Protein AF-A0AAD1MZX7-F1 (afdb_monomer)

Organism: Mycolicibacterium monacense (NCBI:txid85693)

InterPro domains:
  IPR018929 Domain of unknown function DUF2510 [PF10708] (27-58)

Mean predicted aligned error: 21.95 Å

Foldseek 3Di:
DDDDDDDDDDDDDDDPPVVPVPPQPDFAWDQDPVPAQWTFTDHSPGTDPDTDHDPDPPPDDPPPPPDDDDPPDDQDPVVVQVVVCVVVVNPSVVVSVVSNVVSVVPPDDDDPPDDDPDDPPDDPPCVVVVVVVVVVVVVVVVVVVCVVPVVVCVVVVVVVVVVVVVVVVVVVVVVVVVVVVVVVVVVVVVVVQLVVLVVCVVVVNVCSVVPPDDPDDD

Radius of gyration: 38.98 Å; Cα contacts (8 Å, |Δi|>4): 95; chains: 1; bounding box: 112×60×85 Å

pLDDT: mean 70.31, std 15.04, range [41.06, 93.81]

Sequence (218 aa):
METDYVRATPTRRVPQAALLEGRAMTAGWFPDPSGQPGQRYYDGQRWTPHFVPTPPPVVAPPPPSVAVAVSSGGGPNHALHAVLTLLTCGLWLPIWILAAIIGAASGSSVAVVGGAGGARVTTRSNRTALIALAGLFVGLVMLGVVVEHPWLLVVLAPMVGAGAFFFWQYRSAQDRRSRELREQYRRDVLADRADYENALWQRGDPRGTYGRYMPPRY

Solvent-accessible surface area (backbone atoms only — not comparable to full-atom values): 13738 Å² total; per-residue (Å²): 134,89,81,88,82,85,89,84,90,80,83,87,79,77,75,85,71,75,76,58,79,72,61,72,60,69,61,43,78,37,74,36,90,87,70,57,78,30,35,26,34,31,70,50,86,52,80,50,93,56,65,49,68,58,73,78,84,75,80,69,76,78,75,85,79,81,79,79,82,80,77,84,79,76,61,68,65,61,69,59,47,50,51,49,16,62,77,48,74,52,69,41,46,65,60,44,55,53,44,49,50,57,36,59,71,63,64,81,80,82,81,80,89,78,65,102,73,77,78,79,82,74,78,76,78,58,62,66,58,52,52,53,50,52,50,49,52,53,49,52,54,50,50,54,51,38,70,79,37,62,71,49,51,73,58,45,52,57,51,52,49,49,49,52,51,52,50,51,54,53,48,57,53,50,54,50,53,57,51,51,52,54,53,49,53,52,51,53,57,52,47,55,50,51,54,53,34,51,55,30,42,77,69,70,40,68,53,30,80,48,44,97,60,69,78,84,87,127

Secondary structure (DSSP, 8-state):
---------------TTTTSTTS-PPSEEEE-TT--SEEEEE-SSSEEEEEEEPPP---PPPP--------------HHHHHHHHHHTTTTTHHHHHHHHHHHHHT--------STT--------THHHHHHHHHHHHHHHHHHHHHH-TTHHHHHHHHHHHHHHHHHHHHHHHHHHHHHHHHHHHHHHHHHHHHHHHHHHHTT-THHHHTT-PPP--

Structure (mmCIF, N/CA/C/O backbone):
data_AF-A0AAD1MZX7-F1
#
_entry.id   AF-A0AAD1MZX7-F1
#
loop_
_atom_site.group_PDB
_atom_site.id
_atom_site.type_symbol
_atom_site.label_atom_id
_atom_site.label_alt_id
_atom_site.label_comp_id
_atom_site.label_asym_id
_atom_site.label_entity_id
_atom_site.label_seq_id
_atom_site.pdbx_PDB_ins_code
_atom_site.Cartn_x
_atom_site.Cartn_y
_atom_site.Cartn_z
_atom_site.occupancy
_atom_site.B_iso_or_equiv
_atom_site.auth_seq_id
_atom_site.auth_comp_id
_atom_site.auth_asym_id
_atom_site.auth_atom_id
_atom_site.pdbx_PDB_model_num
ATOM 1 N N . MET A 1 1 ? -88.756 -31.685 23.392 1.00 43.53 1 MET A N 1
ATOM 2 C CA . MET A 1 1 ? -87.462 -32.238 22.942 1.00 43.53 1 MET A CA 1
ATOM 3 C C . MET A 1 1 ? -86.402 -31.335 23.568 1.00 43.53 1 MET A C 1
ATOM 5 O O . MET A 1 1 ? -86.085 -30.315 22.987 1.00 43.53 1 MET A O 1
ATOM 9 N N . GLU A 1 2 ? -86.088 -31.415 24.861 1.00 43.62 2 GLU A N 1
ATOM 10 C CA . GLU A 1 2 ? -85.438 -32.517 25.595 1.00 43.62 2 GLU A CA 1
ATOM 11 C C . GLU A 1 2 ? -84.208 -33.054 24.851 1.00 43.62 2 GLU A C 1
ATOM 13 O O . GLU A 1 2 ? -84.348 -33.931 24.003 1.00 43.62 2 GLU A O 1
ATOM 18 N N . THR A 1 3 ? -83.019 -32.508 25.125 1.00 48.66 3 THR A N 1
ATOM 19 C CA . THR A 1 3 ? -81.900 -33.291 25.689 1.00 48.66 3 THR A CA 1
ATOM 20 C C . THR A 1 3 ? -80.747 -32.391 26.151 1.00 48.66 3 THR A C 1
ATOM 22 O O . THR A 1 3 ? -80.270 -31.518 25.428 1.00 48.66 3 THR A O 1
ATOM 25 N N . ASP A 1 4 ? -80.338 -32.643 27.392 1.00 47.28 4 ASP A N 1
ATOM 26 C CA . ASP A 1 4 ? -79.131 -32.214 28.095 1.00 47.28 4 ASP A CA 1
ATOM 27 C C . ASP A 1 4 ? -77.815 -32.467 27.339 1.00 47.28 4 ASP A C 1
ATOM 29 O O . ASP A 1 4 ? -77.652 -33.526 26.738 1.00 47.28 4 ASP A O 1
ATOM 33 N N . TYR A 1 5 ? -76.816 -31.588 27.537 1.00 49.72 5 TYR A N 1
ATOM 34 C CA . TYR A 1 5 ? -75.510 -32.012 28.084 1.00 49.72 5 TYR A CA 1
ATOM 35 C C . TYR A 1 5 ? -74.674 -30.836 28.649 1.00 49.72 5 TYR A C 1
ATOM 37 O O . TYR A 1 5 ? -73.952 -30.129 27.954 1.00 49.72 5 TYR A O 1
ATOM 45 N N . VAL A 1 6 ? -74.817 -30.608 29.955 1.00 48.44 6 VAL A N 1
ATOM 46 C CA . VAL A 1 6 ? -73.750 -30.565 30.979 1.00 48.44 6 VAL A CA 1
ATOM 47 C C . VAL A 1 6 ? -72.311 -30.129 30.574 1.00 48.44 6 VAL A C 1
ATOM 49 O O . VAL A 1 6 ? -71.543 -30.899 30.013 1.00 48.44 6 VAL A O 1
ATOM 52 N N . ARG A 1 7 ? -71.932 -28.920 31.042 1.00 45.97 7 ARG A N 1
ATOM 53 C CA . ARG A 1 7 ? -70.747 -28.524 31.867 1.00 45.97 7 ARG A CA 1
ATOM 54 C C . ARG A 1 7 ? -69.323 -29.033 31.511 1.00 45.97 7 ARG A C 1
ATOM 56 O O . ARG A 1 7 ? -69.047 -30.214 31.656 1.00 45.97 7 ARG A O 1
ATOM 63 N N . ALA A 1 8 ? -68.372 -28.094 31.327 1.00 43.91 8 ALA A N 1
ATOM 64 C CA . ALA A 1 8 ? -67.179 -27.855 32.188 1.00 43.91 8 ALA A CA 1
ATOM 65 C C . ALA A 1 8 ? -65.951 -27.284 31.432 1.00 43.91 8 ALA A C 1
ATOM 67 O O . ALA A 1 8 ? -65.411 -27.912 30.528 1.00 43.91 8 ALA A O 1
ATOM 68 N N . THR A 1 9 ? -65.430 -26.143 31.895 1.00 52.44 9 THR A N 1
ATOM 69 C CA . THR A 1 9 ? -64.045 -25.683 31.657 1.00 52.44 9 THR A CA 1
ATOM 70 C C . THR A 1 9 ? -63.086 -26.454 32.576 1.00 52.44 9 THR A C 1
ATOM 72 O O . THR A 1 9 ? -63.420 -26.637 33.749 1.00 52.44 9 THR A O 1
ATOM 75 N N . PRO A 1 10 ? -61.895 -26.878 32.103 1.00 48.28 10 PRO A N 1
ATOM 76 C CA . PRO A 1 10 ? -60.673 -26.465 32.811 1.00 48.28 10 PRO A CA 1
ATOM 77 C C . PRO A 1 10 ? -59.424 -26.266 31.913 1.00 48.28 10 PRO A C 1
ATOM 79 O O . PRO A 1 10 ? -59.057 -27.100 31.094 1.00 48.28 10 PRO A O 1
ATOM 82 N N . THR A 1 11 ? -58.746 -25.140 32.138 1.00 46.88 11 THR A N 1
ATOM 83 C CA . THR A 1 11 ? -57.294 -24.993 32.385 1.00 46.88 11 THR A CA 1
ATOM 84 C C . THR A 1 11 ? -56.263 -25.872 31.632 1.00 46.88 11 THR A C 1
ATOM 86 O O . THR A 1 11 ? -56.087 -27.052 31.911 1.00 46.88 11 THR A O 1
ATOM 89 N N . ARG A 1 12 ? -55.466 -25.198 30.779 1.00 48.28 12 ARG A N 1
ATOM 90 C CA . ARG A 1 12 ? -54.015 -25.349 30.488 1.00 48.28 12 ARG A CA 1
ATOM 91 C C . ARG A 1 12 ? -53.393 -26.758 30.615 1.00 48.28 12 ARG A C 1
ATOM 93 O O . ARG A 1 12 ? -53.013 -27.172 31.706 1.00 48.28 12 ARG A O 1
ATOM 100 N N . ARG A 1 13 ? -53.071 -27.396 29.481 1.00 46.97 13 ARG A N 1
ATOM 101 C CA . ARG A 1 13 ? -51.987 -28.397 29.404 1.00 46.97 13 ARG A CA 1
ATOM 102 C C . ARG A 1 13 ? -50.889 -27.925 28.464 1.00 46.97 13 ARG A C 1
ATOM 104 O O . ARG A 1 13 ? -50.982 -28.035 27.248 1.00 46.97 13 ARG A O 1
ATOM 111 N N . VAL A 1 14 ? -49.843 -27.390 29.083 1.00 56.66 14 VAL A N 1
ATOM 112 C CA . VAL A 1 14 ? -48.488 -27.391 28.529 1.00 56.66 14 VAL A CA 1
ATOM 113 C C . VAL A 1 14 ? -48.125 -28.861 28.253 1.00 56.66 14 VAL A C 1
ATOM 115 O O . VAL A 1 14 ? -48.479 -29.712 29.076 1.00 56.66 14 VAL A O 1
ATOM 118 N N . PRO A 1 15 ? -47.500 -29.197 27.111 1.00 47.47 15 PRO A N 1
ATOM 119 C CA . PRO A 1 15 ? -47.185 -30.576 26.769 1.00 47.47 15 PRO A CA 1
ATOM 120 C C . PRO A 1 15 ? -46.364 -31.254 27.868 1.00 47.47 15 PRO A C 1
ATOM 122 O O . PRO A 1 15 ? -45.435 -30.691 28.445 1.00 47.47 15 PRO A O 1
ATOM 125 N N . GLN A 1 16 ? -46.742 -32.500 28.117 1.00 43.41 16 GLN A N 1
ATOM 126 C CA . GLN A 1 16 ? -46.276 -33.464 29.111 1.00 43.41 16 GLN A CA 1
ATOM 127 C C . GLN A 1 16 ? -44.816 -33.923 28.889 1.00 43.41 16 GLN A C 1
ATOM 129 O O . GLN A 1 16 ? -44.478 -35.071 29.144 1.00 43.41 16 GLN A O 1
ATOM 134 N N . ALA A 1 17 ? -43.948 -33.031 28.405 1.00 44.47 17 ALA A N 1
ATOM 135 C CA . ALA A 1 17 ? -42.504 -33.231 28.294 1.00 44.47 17 ALA A CA 1
ATOM 136 C C . ALA A 1 17 ? -41.755 -32.746 29.553 1.00 44.47 17 ALA A C 1
ATOM 138 O O . ALA A 1 17 ? -40.711 -33.291 29.887 1.00 44.47 17 ALA A O 1
ATOM 139 N N . ALA A 1 18 ? -42.323 -31.799 30.312 1.00 46.41 18 ALA A N 1
ATOM 140 C CA . ALA A 1 18 ? -41.717 -31.278 31.546 1.00 46.41 18 ALA A CA 1
ATOM 141 C C . ALA A 1 18 ? -41.971 -32.145 32.802 1.00 46.41 18 ALA A C 1
ATOM 143 O O . ALA A 1 18 ? -41.399 -31.888 33.854 1.00 46.41 18 ALA A O 1
ATOM 144 N N . LEU A 1 19 ? -42.814 -33.184 32.725 1.00 43.78 19 LEU A N 1
ATOM 145 C CA . LEU A 1 19 ? -43.120 -34.064 33.868 1.00 43.78 19 LEU A CA 1
ATOM 146 C C . LEU A 1 19 ? -42.205 -35.298 33.970 1.00 43.78 19 LEU A C 1
ATOM 148 O O . LEU A 1 19 ? -42.409 -36.135 34.844 1.00 43.78 19 LEU A O 1
ATOM 152 N N . LEU A 1 20 ? -41.185 -35.412 33.111 1.00 44.28 20 LEU A N 1
ATOM 153 C CA . LEU A 1 20 ? -40.205 -36.508 33.146 1.00 44.28 20 LEU A CA 1
ATOM 154 C C . LEU A 1 20 ? -38.802 -36.062 33.602 1.00 44.28 20 LEU A C 1
ATOM 156 O O . LEU A 1 20 ? -37.953 -36.918 33.845 1.00 44.28 20 LEU A O 1
ATOM 160 N N . GLU A 1 21 ? -38.567 -34.759 33.810 1.00 45.53 21 GLU A N 1
ATOM 161 C CA . GLU A 1 21 ? -37.337 -34.234 34.443 1.00 45.53 21 GLU A CA 1
ATOM 162 C C . GLU A 1 21 ? -37.288 -34.496 35.962 1.00 45.53 21 GLU A C 1
ATOM 164 O O . GLU A 1 21 ? -36.319 -34.164 36.634 1.00 45.53 21 GLU A O 1
ATOM 169 N N . GLY A 1 22 ? -38.319 -35.155 36.500 1.00 46.38 22 GLY A N 1
ATOM 170 C CA . GLY A 1 22 ? -38.338 -35.767 37.827 1.00 46.38 22 GLY A CA 1
ATOM 171 C C . GLY A 1 22 ? -37.925 -37.244 37.831 1.00 46.38 22 GLY A C 1
ATOM 172 O O . GLY A 1 22 ? -38.342 -37.980 38.724 1.00 46.38 22 GLY A O 1
ATOM 173 N N . ARG A 1 23 ? -37.146 -37.730 36.850 1.00 45.62 23 ARG A N 1
ATOM 174 C CA . ARG A 1 23 ? -36.429 -39.003 37.035 1.00 45.62 23 ARG A CA 1
ATOM 175 C C . ARG A 1 23 ? -35.405 -38.789 38.143 1.00 45.62 23 ARG A C 1
ATOM 177 O O . ARG A 1 23 ? -34.428 -38.079 37.940 1.00 45.62 23 ARG A O 1
ATOM 184 N N . ALA A 1 24 ? -35.680 -39.392 39.297 1.00 54.81 24 ALA A N 1
ATOM 185 C CA . ALA A 1 24 ? -34.828 -39.437 40.477 1.00 54.81 24 ALA A CA 1
ATOM 186 C C . ALA A 1 24 ? -33.339 -39.397 40.103 1.00 54.81 24 ALA A C 1
ATOM 188 O O . ALA A 1 24 ? -32.815 -40.354 39.525 1.00 54.81 24 ALA A O 1
ATOM 189 N N . MET A 1 25 ? -32.669 -38.281 40.406 1.00 57.91 25 MET A N 1
ATOM 190 C CA . MET A 1 25 ? -31.217 -38.216 40.283 1.00 57.91 25 MET A CA 1
ATOM 191 C C . MET A 1 25 ? -30.664 -39.319 41.186 1.00 57.91 25 MET A C 1
ATOM 193 O O . MET A 1 25 ? -30.950 -39.350 42.379 1.00 57.91 25 MET A O 1
ATOM 197 N N . THR A 1 26 ? -29.969 -40.294 40.609 1.00 67.00 26 THR A N 1
ATOM 198 C CA . THR A 1 26 ? -29.403 -41.412 41.374 1.00 67.00 26 THR A CA 1
ATOM 199 C C . THR A 1 26 ? -28.310 -40.880 42.299 1.00 67.00 26 THR A C 1
ATOM 201 O O . THR A 1 26 ? -27.664 -39.889 41.961 1.00 67.00 26 THR A O 1
ATOM 204 N N . ALA A 1 27 ? -28.116 -41.499 43.467 1.00 76.88 27 ALA A N 1
ATOM 205 C CA . ALA A 1 27 ? -27.114 -41.039 44.422 1.00 76.88 27 ALA A CA 1
ATOM 206 C C . ALA A 1 27 ? -25.722 -40.951 43.765 1.00 76.88 27 ALA A C 1
ATOM 208 O O . ALA A 1 27 ? -25.272 -41.911 43.135 1.00 76.88 27 ALA A O 1
ATOM 209 N N . GLY A 1 28 ? -25.064 -39.796 43.867 1.00 80.75 28 GLY A N 1
ATOM 210 C CA . GLY A 1 28 ? -23.849 -39.507 43.108 1.00 80.75 28 GLY A CA 1
ATOM 211 C C . GLY A 1 28 ? -23.286 -38.107 43.339 1.00 80.75 28 GLY A C 1
ATOM 212 O O . GLY A 1 28 ? -23.873 -37.279 44.033 1.00 80.75 28 GLY A O 1
ATOM 213 N N . TRP A 1 29 ? -22.115 -37.845 42.762 1.00 80.25 29 TRP A N 1
ATOM 214 C CA . TRP A 1 29 ? -21.475 -36.531 42.788 1.00 80.25 29 TRP A CA 1
ATOM 215 C C . TRP A 1 29 ? -21.992 -35.670 41.642 1.00 80.25 29 TRP A C 1
ATOM 217 O O . TRP A 1 29 ? -21.900 -36.062 40.479 1.00 80.25 29 TRP A O 1
ATOM 227 N N . PHE A 1 30 ? -22.515 -34.493 41.971 1.00 77.56 30 PHE A N 1
ATOM 228 C CA . PHE A 1 30 ? -23.051 -33.555 40.991 1.00 77.56 30 PHE A CA 1
ATOM 229 C C . PHE A 1 30 ? -22.454 -32.154 41.198 1.00 77.56 30 PHE A C 1
ATOM 231 O O . PHE A 1 30 ? -22.013 -31.834 42.305 1.00 77.56 30 PHE A O 1
ATOM 238 N N . PRO A 1 31 ? -22.417 -31.304 40.154 1.00 79.69 31 PRO A N 1
ATOM 239 C CA . PRO A 1 31 ? -21.992 -29.909 40.285 1.00 79.69 31 PRO A CA 1
ATOM 240 C C . PRO A 1 31 ? -22.819 -29.170 41.347 1.00 79.69 31 PRO A C 1
ATOM 242 O O . PRO A 1 31 ? -24.039 -29.333 41.385 1.00 79.69 31 PRO A O 1
ATOM 245 N N . ASP A 1 32 ? -22.172 -28.377 42.210 1.00 75.12 32 ASP A N 1
ATOM 246 C CA . ASP A 1 32 ? -22.873 -27.691 43.304 1.00 75.12 32 ASP A CA 1
ATOM 247 C C . ASP A 1 32 ? -23.858 -26.626 42.755 1.00 75.12 32 ASP A C 1
ATOM 249 O O . ASP A 1 32 ? -23.421 -25.656 42.123 1.00 75.12 32 ASP A O 1
ATOM 253 N N . PRO A 1 33 ? -25.180 -26.745 43.009 1.00 66.19 33 PRO A N 1
ATOM 254 C CA . PRO A 1 33 ? -26.178 -25.786 42.530 1.00 66.19 33 PRO A CA 1
ATOM 255 C C . PRO A 1 33 ? -26.062 -24.401 43.185 1.00 66.19 33 PRO A C 1
ATOM 257 O O . PRO A 1 33 ? -26.651 -23.444 42.687 1.00 66.19 33 PRO A O 1
ATOM 260 N N . SER A 1 34 ? -25.300 -24.263 44.276 1.00 68.38 34 SER A N 1
ATOM 261 C CA . SER A 1 34 ? -25.012 -22.969 44.912 1.00 68.38 34 SER A CA 1
ATOM 262 C C . SER A 1 34 ? -23.967 -22.126 44.165 1.00 68.38 34 SER A C 1
ATOM 264 O O . SER A 1 34 ? -23.691 -20.997 44.569 1.00 68.38 34 SER A O 1
ATOM 266 N N . GLY A 1 35 ? -23.389 -22.651 43.075 1.00 62.84 35 GLY A N 1
ATOM 267 C CA . GLY A 1 35 ? -22.418 -21.938 42.242 1.00 62.84 35 GLY A CA 1
ATOM 268 C C . GLY A 1 35 ? -20.979 -21.977 42.765 1.00 62.84 35 GLY A C 1
ATOM 269 O O . GLY A 1 35 ? -20.119 -21.280 42.228 1.00 62.84 35 GLY A O 1
ATOM 270 N N . GLN A 1 36 ? -20.689 -22.781 43.793 1.00 69.50 36 GLN A N 1
ATOM 271 C CA . GLN A 1 36 ? -19.316 -22.994 44.250 1.00 69.50 36 GLN A CA 1
ATOM 272 C C . GLN A 1 36 ? -18.550 -23.929 43.294 1.00 69.50 36 GLN A C 1
ATOM 274 O O . GLN A 1 36 ? -19.102 -24.939 42.854 1.00 69.50 36 GLN A O 1
ATOM 279 N N . PRO A 1 37 ? -17.272 -23.637 42.976 1.00 69.62 37 PRO A N 1
ATOM 280 C CA . PRO A 1 37 ? -16.454 -24.488 42.118 1.00 69.62 37 PRO A CA 1
ATOM 281 C C . PRO A 1 37 ? -16.112 -25.800 42.837 1.00 69.62 37 PRO A C 1
ATOM 283 O O . PRO A 1 37 ? -15.179 -25.877 43.637 1.00 69.62 37 PRO A O 1
ATOM 286 N N . GLY A 1 38 ? -16.886 -26.843 42.555 1.00 75.56 38 GLY A N 1
ATOM 287 C CA . GLY A 1 38 ? -16.703 -28.170 43.130 1.00 75.56 38 GLY A CA 1
ATOM 288 C C . GLY A 1 38 ? -17.899 -29.076 42.876 1.00 75.56 38 GLY A C 1
ATOM 289 O O . GLY A 1 38 ? -18.879 -28.690 42.232 1.00 75.56 38 GLY A O 1
ATOM 290 N N . GLN A 1 39 ? -17.803 -30.303 43.378 1.00 83.69 39 GLN A N 1
ATOM 291 C CA . GLN A 1 39 ? -18.887 -31.280 43.312 1.00 83.69 39 GLN A CA 1
ATOM 292 C C . GLN A 1 39 ? -19.448 -31.509 44.714 1.00 83.69 39 GLN A C 1
ATOM 294 O O . GLN A 1 39 ? -18.695 -31.630 45.685 1.00 83.69 39 GLN A O 1
ATOM 299 N N . ARG A 1 40 ? -20.773 -31.593 44.817 1.00 82.69 40 ARG A N 1
ATOM 300 C CA . ARG A 1 40 ? -21.489 -31.932 46.046 1.00 82.69 40 ARG A CA 1
ATOM 301 C C . ARG A 1 40 ? -22.201 -33.266 45.859 1.00 82.69 40 ARG A C 1
ATOM 303 O O . ARG A 1 40 ? -22.747 -33.548 44.794 1.00 82.69 40 ARG A O 1
ATOM 310 N N . TYR A 1 41 ? -22.180 -34.106 46.885 1.00 82.44 41 TYR A N 1
ATOM 311 C CA . TYR A 1 41 ? -22.820 -35.417 46.810 1.00 82.44 41 TYR A CA 1
ATOM 312 C C . TYR A 1 41 ? -24.334 -35.304 47.039 1.00 82.44 41 TYR A C 1
ATOM 314 O O . TYR A 1 41 ? -24.767 -34.744 48.053 1.00 82.44 41 TYR A O 1
ATOM 322 N N . TYR A 1 42 ? -25.129 -35.849 46.119 1.00 81.12 42 TYR A N 1
ATOM 323 C CA . TYR A 1 42 ? -26.582 -35.997 46.211 1.00 81.12 42 TYR A CA 1
ATOM 324 C C . TYR A 1 42 ? -26.913 -37.444 46.589 1.00 81.12 42 TYR A C 1
ATOM 326 O O . TYR A 1 42 ? -26.413 -38.368 45.954 1.00 81.12 42 TYR A O 1
ATOM 334 N N . ASP A 1 43 ? -27.736 -37.666 47.614 1.00 78.06 43 ASP A N 1
ATOM 335 C CA . ASP A 1 43 ? -28.045 -39.011 48.138 1.00 78.06 43 ASP A CA 1
ATOM 336 C C . ASP A 1 43 ? -29.267 -39.679 47.473 1.00 78.06 43 ASP A C 1
ATOM 338 O O . ASP A 1 43 ? -29.685 -40.763 47.874 1.00 78.06 43 ASP A O 1
ATOM 342 N N . GLY A 1 44 ? -29.834 -39.050 46.440 1.00 75.00 44 GLY A N 1
ATOM 343 C CA . GLY A 1 44 ? -31.050 -39.508 45.766 1.00 75.00 44 GLY A CA 1
ATOM 344 C C . GLY A 1 44 ? -32.341 -38.884 46.301 1.00 75.00 44 GLY A C 1
ATOM 345 O O . GLY A 1 44 ? -33.403 -39.082 45.708 1.00 75.00 44 GLY A O 1
ATOM 346 N N . GLN A 1 45 ? -32.271 -38.129 47.402 1.00 74.06 45 GLN A N 1
ATOM 347 C CA . GLN A 1 45 ? -33.396 -37.375 47.969 1.00 74.06 45 GLN A CA 1
ATOM 348 C C . GLN A 1 45 ? -33.014 -35.912 48.250 1.00 74.06 45 GLN A C 1
ATOM 350 O O . GLN A 1 45 ? -33.817 -35.005 48.026 1.00 74.06 45 GLN A O 1
ATOM 355 N N . ARG A 1 46 ? -31.781 -35.654 48.701 1.00 79.25 46 ARG A N 1
ATOM 356 C CA . ARG A 1 46 ? -31.264 -34.333 49.073 1.00 79.25 46 ARG A CA 1
ATOM 357 C C . ARG A 1 46 ? -29.758 -34.195 48.824 1.00 79.25 46 ARG A C 1
ATOM 359 O O . ARG A 1 46 ? -29.004 -35.158 48.710 1.00 79.25 46 ARG A O 1
ATOM 366 N N . TRP A 1 47 ? -29.307 -32.946 48.786 1.00 78.69 47 TRP A N 1
ATOM 367 C CA . TRP A 1 47 ? -27.887 -32.610 48.757 1.00 78.69 47 TRP A CA 1
ATOM 368 C C . TRP A 1 47 ? -27.264 -32.809 50.138 1.00 78.69 47 TRP A C 1
ATOM 370 O O . TRP A 1 47 ? -27.792 -32.322 51.140 1.00 78.69 47 TRP A O 1
ATOM 380 N N . THR A 1 48 ? -26.134 -33.508 50.198 1.00 79.44 48 THR A N 1
ATOM 381 C CA . THR A 1 48 ? -25.415 -33.754 51.452 1.00 79.44 48 THR A CA 1
ATOM 382 C C . THR A 1 48 ? -24.352 -32.674 51.724 1.00 79.44 48 THR A C 1
ATOM 384 O O . THR A 1 48 ? -23.978 -31.910 50.824 1.00 79.44 48 THR A O 1
ATOM 387 N N . PRO A 1 49 ? -23.830 -32.580 52.963 1.00 77.75 49 PRO A N 1
ATOM 388 C CA . PRO A 1 49 ? -22.755 -31.645 53.305 1.00 77.75 49 PRO A CA 1
ATOM 389 C C . PRO A 1 49 ? -21.413 -31.978 52.640 1.00 77.75 49 PRO A C 1
ATOM 391 O O . PRO A 1 49 ? -20.515 -31.141 52.651 1.00 77.75 49 PRO A O 1
ATOM 394 N N . HIS A 1 50 ? -21.266 -33.181 52.075 1.00 78.50 50 HIS A N 1
ATOM 395 C CA . HIS A 1 50 ? -20.023 -33.643 51.470 1.00 78.50 50 HIS A CA 1
ATOM 396 C C . HIS A 1 50 ? -19.740 -32.871 50.182 1.00 78.50 50 HIS A C 1
ATOM 398 O O . HIS A 1 50 ? -20.462 -32.992 49.188 1.00 78.50 50 HIS A O 1
ATOM 404 N N . PHE A 1 51 ? -18.675 -32.079 50.228 1.00 79.31 51 PHE A N 1
ATOM 405 C CA . PHE A 1 51 ? -18.204 -31.234 49.144 1.00 79.31 51 PHE A CA 1
ATOM 406 C C . PHE A 1 51 ? -16.750 -31.579 48.844 1.00 79.31 51 PHE A C 1
ATOM 408 O O . PHE A 1 51 ? -15.921 -31.627 49.755 1.00 79.31 51 PHE A O 1
ATOM 415 N N . VAL A 1 52 ? -16.450 -31.808 47.569 1.00 75.75 52 VAL A N 1
ATOM 416 C CA . VAL A 1 52 ? -15.080 -31.952 47.080 1.00 75.75 52 VAL A CA 1
ATOM 417 C C . VAL A 1 52 ? -14.752 -30.675 46.308 1.00 75.75 52 VAL A C 1
ATOM 419 O O . VAL A 1 52 ? -15.306 -30.470 45.220 1.00 75.75 52 VAL A O 1
ATOM 422 N N . PRO A 1 53 ? -13.884 -29.802 46.856 1.00 71.81 53 PRO A N 1
ATOM 423 C CA . PRO A 1 53 ? -13.376 -28.657 46.119 1.00 71.81 53 PRO A CA 1
ATOM 424 C C . PRO A 1 53 ? -12.662 -29.154 44.866 1.00 71.81 53 PRO A C 1
ATOM 426 O O . PRO A 1 53 ? -11.878 -30.104 44.936 1.00 71.81 53 PRO A O 1
ATOM 429 N N . THR A 1 54 ? -12.903 -28.510 43.724 1.00 69.44 54 THR A N 1
ATOM 430 C CA . THR A 1 54 ? -12.084 -28.778 42.539 1.00 69.44 54 THR A CA 1
ATOM 431 C C . THR A 1 54 ? -10.629 -28.454 42.898 1.00 69.44 54 THR A C 1
ATOM 433 O O . THR A 1 54 ? -10.371 -27.341 43.368 1.00 69.44 54 THR A O 1
ATOM 436 N N . PRO A 1 55 ? -9.678 -29.396 42.735 1.00 65.12 55 PRO A N 1
ATOM 437 C CA . PRO A 1 55 ? -8.278 -29.128 43.033 1.00 65.12 55 PRO A CA 1
ATOM 438 C C . PRO A 1 55 ? -7.806 -27.913 42.221 1.00 65.12 55 PRO A C 1
ATOM 440 O O . PRO A 1 55 ? -8.258 -27.733 41.084 1.00 65.12 55 PRO A O 1
ATOM 443 N N . PRO A 1 56 ? -6.925 -27.060 42.780 1.00 64.62 56 PRO A N 1
ATOM 444 C CA . PRO A 1 56 ? -6.384 -25.935 42.033 1.00 64.62 56 PRO A CA 1
ATOM 445 C C . PRO A 1 56 ? -5.773 -26.466 40.731 1.00 64.62 56 PRO A C 1
ATOM 447 O O . PRO A 1 56 ? -5.165 -27.541 40.757 1.00 64.62 56 PRO A O 1
ATOM 450 N N . PRO A 1 57 ? -5.940 -25.764 39.596 1.00 61.78 57 PRO A N 1
ATOM 451 C CA . PRO A 1 57 ? -5.335 -26.183 38.345 1.00 61.78 57 PRO A CA 1
ATOM 452 C C . PRO A 1 57 ? -3.831 -26.320 38.572 1.00 61.78 57 PRO A C 1
ATOM 454 O O . PRO A 1 57 ? -3.119 -25.329 38.736 1.00 61.78 57 PRO A O 1
ATOM 457 N N . VAL A 1 58 ? -3.351 -27.563 38.628 1.00 55.22 58 VAL A N 1
ATOM 458 C CA . VAL A 1 58 ? -1.925 -27.845 38.561 1.00 55.22 58 VAL A CA 1
ATOM 459 C C . VAL A 1 58 ? -1.514 -27.326 37.196 1.00 55.22 58 VAL A C 1
ATOM 461 O O . VAL A 1 58 ? -1.998 -27.815 36.175 1.00 55.22 58 VAL A O 1
ATOM 464 N N . VAL A 1 59 ? -0.692 -26.280 37.176 1.00 57.47 59 VAL A N 1
ATOM 465 C CA . VAL A 1 59 ? -0.072 -25.786 35.951 1.00 57.47 59 VAL A CA 1
ATOM 466 C C . VAL A 1 59 ? 0.780 -26.934 35.425 1.00 57.47 59 VAL A C 1
ATOM 468 O O . VAL A 1 59 ? 1.900 -27.151 35.883 1.00 57.47 59 VAL A O 1
ATOM 471 N N . ALA A 1 60 ? 0.213 -27.734 34.524 1.00 60.56 60 ALA A N 1
ATOM 472 C CA . ALA A 1 60 ? 0.961 -28.749 33.816 1.00 60.56 60 ALA A CA 1
ATOM 473 C C . ALA A 1 60 ? 2.086 -28.022 33.059 1.00 60.56 60 ALA A C 1
ATOM 475 O O . ALA A 1 60 ? 1.799 -27.024 32.385 1.00 60.56 60 ALA A O 1
ATOM 476 N N . PRO A 1 61 ? 3.355 -28.457 33.175 1.00 63.72 61 PRO A N 1
ATOM 477 C CA . PRO A 1 61 ? 4.397 -27.933 32.309 1.00 63.72 61 PRO A CA 1
ATOM 478 C C . PRO A 1 61 ? 3.938 -28.114 30.855 1.00 63.72 61 PRO A C 1
ATOM 480 O O . PRO A 1 61 ? 3.335 -29.146 30.536 1.00 63.72 61 PRO A O 1
ATOM 483 N N . PRO A 1 62 ? 4.144 -27.111 29.984 1.00 64.19 62 PRO A N 1
ATOM 484 C CA . PRO A 1 62 ? 3.679 -27.189 28.609 1.00 64.19 62 PRO A CA 1
ATOM 485 C C . PRO A 1 62 ? 4.237 -28.463 27.955 1.00 64.19 62 PRO A C 1
ATOM 487 O O . PRO A 1 62 ? 5.408 -28.790 28.175 1.00 64.19 62 PRO A O 1
ATOM 490 N N . PRO A 1 63 ? 3.422 -29.205 27.182 1.00 64.19 63 PRO A N 1
ATOM 491 C CA . PRO A 1 63 ? 3.895 -30.399 26.494 1.00 64.19 63 PRO A CA 1
ATOM 492 C C . PRO A 1 63 ? 5.101 -30.043 25.608 1.00 64.19 63 PRO A C 1
ATOM 494 O O . PRO A 1 63 ? 5.128 -28.941 25.048 1.00 64.19 63 PRO A O 1
ATOM 497 N N . PRO A 1 64 ? 6.095 -30.940 25.456 1.00 62.56 64 PRO A N 1
ATOM 498 C CA . PRO A 1 64 ? 7.214 -30.697 24.557 1.00 62.56 64 PRO A CA 1
ATOM 499 C C . PRO A 1 64 ? 6.663 -30.489 23.145 1.00 62.56 64 PRO A C 1
ATOM 501 O O . PRO A 1 64 ? 6.082 -31.393 22.542 1.00 62.56 64 PRO A O 1
ATOM 504 N N . SER A 1 65 ? 6.802 -29.272 22.626 1.00 55.75 65 SER A N 1
ATOM 505 C CA . SER A 1 65 ? 6.377 -28.933 21.275 1.00 55.75 65 SER A CA 1
ATOM 506 C C . SER A 1 65 ? 7.308 -29.628 20.286 1.00 55.75 65 SER A C 1
ATOM 508 O O . SER A 1 65 ? 8.432 -29.176 20.060 1.00 55.75 65 SER A O 1
ATOM 510 N N . VAL A 1 66 ? 6.855 -30.736 19.700 1.00 61.50 66 VAL A N 1
ATOM 511 C CA . VAL A 1 66 ? 7.540 -31.375 18.574 1.00 61.50 66 VAL A CA 1
ATOM 512 C C . VAL A 1 66 ? 7.330 -30.492 17.346 1.00 61.50 66 VAL A C 1
ATOM 514 O O . VAL A 1 66 ? 6.277 -30.511 16.710 1.00 61.50 66 VAL A O 1
ATOM 517 N N . ALA A 1 67 ? 8.329 -29.667 17.042 1.00 49.16 67 ALA A N 1
ATOM 518 C CA . ALA A 1 67 ? 8.355 -28.853 15.837 1.00 49.16 67 ALA A CA 1
ATOM 519 C C . ALA A 1 67 ? 8.634 -29.753 14.623 1.00 49.16 67 ALA A C 1
ATOM 521 O O . ALA A 1 67 ? 9.777 -30.113 14.349 1.00 49.16 67 ALA A O 1
ATOM 522 N N . VAL A 1 68 ? 7.586 -30.124 13.888 1.00 61.22 68 VAL A N 1
ATOM 523 C CA . VAL A 1 68 ? 7.734 -30.766 12.577 1.00 61.22 68 VAL A CA 1
ATOM 524 C C . VAL A 1 68 ? 7.990 -29.668 11.547 1.00 61.22 68 VAL A C 1
ATOM 526 O O . VAL A 1 68 ? 7.073 -28.973 11.112 1.00 61.22 68 VAL A O 1
ATOM 529 N N . ALA A 1 69 ? 9.257 -29.479 11.182 1.00 46.44 69 ALA A N 1
ATOM 530 C CA . ALA A 1 69 ? 9.650 -28.570 10.113 1.00 46.44 69 ALA A CA 1
ATOM 531 C C . ALA A 1 69 ? 9.381 -29.226 8.749 1.00 46.44 69 ALA A C 1
ATOM 533 O O . ALA A 1 69 ? 10.164 -30.047 8.276 1.00 46.44 69 ALA A O 1
ATOM 534 N N . VAL A 1 70 ? 8.275 -28.861 8.099 1.00 58.75 70 VAL A N 1
ATOM 535 C CA . VAL A 1 70 ? 8.053 -29.174 6.680 1.00 58.75 70 VAL A CA 1
ATOM 536 C C . VAL A 1 70 ? 8.792 -28.149 5.818 1.00 58.75 70 VAL A C 1
ATOM 538 O O . VAL A 1 70 ? 8.337 -27.022 5.630 1.00 58.75 70 VAL A O 1
ATOM 541 N N . SER A 1 71 ? 9.964 -28.526 5.303 1.00 48.16 71 SER A N 1
ATOM 542 C CA . SER A 1 71 ? 10.659 -27.737 4.283 1.00 48.16 71 SER A CA 1
ATOM 543 C C . SER A 1 71 ? 9.951 -27.936 2.942 1.00 48.16 71 SER A C 1
ATOM 545 O O . SER A 1 71 ? 10.116 -28.959 2.282 1.00 48.16 71 SER A O 1
ATOM 547 N N . SER A 1 72 ? 9.138 -26.962 2.533 1.00 51.09 72 SER A N 1
ATOM 548 C CA . SER A 1 72 ? 8.783 -26.802 1.122 1.00 51.09 72 SER A CA 1
ATOM 549 C C . SER A 1 72 ? 10.019 -26.232 0.426 1.00 51.09 72 SER A C 1
ATOM 551 O O . SER A 1 72 ? 10.327 -25.046 0.514 1.00 51.09 72 SER A O 1
ATOM 553 N N . GLY A 1 73 ? 10.819 -27.129 -0.145 1.00 47.22 73 GLY A N 1
ATOM 554 C CA . GLY A 1 73 ? 12.126 -26.803 -0.693 1.00 47.22 73 GLY A CA 1
ATOM 555 C C . GLY A 1 73 ? 12.072 -25.875 -1.909 1.00 47.22 73 GLY A C 1
ATOM 556 O O . GLY A 1 73 ? 11.284 -26.079 -2.827 1.00 47.22 73 GLY A O 1
ATOM 557 N N . GLY A 1 74 ? 13.017 -24.930 -1.929 1.00 63.00 74 GLY A N 1
ATOM 558 C CA . GLY A 1 74 ? 13.608 -24.378 -3.148 1.00 63.00 74 GLY A CA 1
ATOM 559 C C . GLY A 1 74 ? 13.107 -22.999 -3.565 1.00 63.00 74 GLY A C 1
ATOM 560 O O . GLY A 1 74 ? 12.162 -22.880 -4.335 1.00 63.00 74 GLY A O 1
ATOM 561 N N . GLY A 1 75 ? 13.817 -21.949 -3.141 1.00 67.25 75 GLY A N 1
ATOM 562 C CA . GLY A 1 75 ? 13.739 -20.645 -3.803 1.00 67.25 75 GLY A CA 1
ATOM 563 C C . GLY A 1 75 ? 14.216 -20.712 -5.269 1.00 67.25 75 GLY A C 1
ATOM 564 O O . GLY A 1 75 ? 14.762 -21.732 -5.696 1.00 67.25 75 GLY A O 1
ATOM 565 N N . PRO A 1 76 ? 14.038 -19.632 -6.051 1.00 76.88 76 PRO A N 1
ATOM 566 C CA . PRO A 1 76 ? 14.399 -19.579 -7.468 1.00 76.88 76 PRO A CA 1
ATOM 567 C C . PRO A 1 76 ? 15.819 -20.095 -7.713 1.00 76.88 76 PRO A C 1
ATOM 569 O O . PRO A 1 76 ? 16.757 -19.708 -7.014 1.00 76.88 76 PRO A O 1
ATOM 572 N N . ASN A 1 77 ? 16.004 -20.971 -8.700 1.00 78.69 77 ASN A N 1
ATOM 573 C CA . ASN A 1 77 ? 17.317 -21.536 -9.000 1.00 78.69 77 ASN A CA 1
ATOM 574 C C . ASN A 1 77 ? 18.210 -20.463 -9.654 1.00 78.69 77 ASN A C 1
ATOM 576 O O . ASN A 1 77 ? 18.147 -20.224 -10.859 1.00 78.69 77 ASN A O 1
ATOM 580 N N . HIS A 1 78 ? 19.033 -19.794 -8.844 1.00 80.56 78 HIS A N 1
ATOM 581 C CA . HIS A 1 78 ? 19.853 -18.650 -9.253 1.00 80.56 78 HIS A CA 1
ATOM 582 C C . HIS A 1 78 ? 20.845 -19.007 -10.371 1.00 80.56 78 HIS A C 1
ATOM 584 O O . HIS A 1 78 ? 21.117 -18.166 -11.224 1.00 80.56 78 HIS A O 1
ATOM 590 N N . ALA A 1 79 ? 21.339 -20.251 -10.406 1.00 79.19 79 ALA A N 1
ATOM 591 C CA . ALA A 1 79 ? 22.254 -20.721 -11.444 1.00 79.19 79 ALA A CA 1
ATOM 592 C C . ALA A 1 79 ? 21.564 -20.781 -12.813 1.00 79.19 79 ALA A C 1
ATOM 594 O O . ALA A 1 79 ? 22.106 -20.291 -13.802 1.00 79.19 79 ALA A O 1
ATOM 595 N N . LEU A 1 80 ? 20.331 -21.295 -12.857 1.00 82.88 80 LEU A N 1
ATOM 596 C CA . LEU A 1 80 ? 19.519 -21.291 -14.073 1.00 82.88 80 LEU A CA 1
ATOM 597 C C . LEU A 1 80 ? 19.277 -19.855 -14.558 1.00 82.88 80 LEU A C 1
ATOM 599 O O . LEU A 1 80 ? 19.517 -19.545 -15.723 1.00 82.88 80 LEU A O 1
ATOM 603 N N . HIS A 1 81 ? 18.876 -18.948 -13.665 1.00 80.06 81 HIS A N 1
ATOM 604 C CA . HIS A 1 81 ? 18.613 -17.561 -14.052 1.00 80.06 81 HIS A CA 1
ATOM 605 C C . HIS A 1 81 ? 19.872 -16.811 -14.513 1.00 80.06 81 HIS A C 1
ATOM 607 O O . HIS A 1 81 ? 19.783 -16.026 -15.458 1.00 80.06 81 HIS A O 1
ATOM 613 N N . ALA A 1 82 ? 21.038 -17.078 -13.919 1.00 81.25 82 ALA A N 1
ATOM 614 C CA . ALA A 1 82 ? 22.308 -16.504 -14.362 1.00 81.25 82 ALA A CA 1
ATOM 615 C C . ALA A 1 82 ? 22.681 -16.966 -15.782 1.00 81.25 82 ALA A C 1
ATOM 617 O O . ALA A 1 82 ? 23.062 -16.142 -16.613 1.00 81.25 82 ALA A O 1
ATOM 618 N N . VAL A 1 83 ? 22.493 -18.255 -16.091 1.00 83.62 83 VAL A N 1
ATOM 619 C CA . VAL A 1 83 ? 22.726 -18.807 -17.437 1.00 83.62 83 VAL A CA 1
ATOM 620 C C . VAL A 1 83 ? 21.779 -18.182 -18.464 1.00 83.62 83 VAL A C 1
ATOM 622 O O . VAL A 1 83 ? 22.232 -17.733 -19.514 1.00 83.62 83 VAL A O 1
ATOM 625 N N . LEU A 1 84 ? 20.482 -18.068 -18.153 1.00 76.88 84 LEU A N 1
ATOM 626 C CA . LEU A 1 84 ? 19.523 -17.391 -19.036 1.00 76.88 84 LEU A CA 1
ATOM 627 C C . LEU A 1 84 ? 19.838 -15.900 -19.209 1.00 76.88 84 LEU A C 1
ATOM 629 O O . LEU A 1 84 ? 19.666 -15.362 -20.299 1.00 76.88 84 LEU A O 1
ATOM 633 N N . THR A 1 85 ? 20.338 -15.230 -18.172 1.00 80.88 85 THR A N 1
ATOM 634 C CA . THR A 1 85 ? 20.750 -13.820 -18.255 1.00 80.88 85 THR A CA 1
ATOM 635 C C . THR A 1 85 ? 21.973 -13.645 -19.146 1.00 80.88 85 THR A C 1
ATOM 637 O O . THR A 1 85 ? 22.009 -12.714 -19.945 1.00 80.88 85 THR A O 1
ATOM 640 N N . LEU A 1 86 ? 22.939 -14.562 -19.075 1.00 80.62 86 LEU A N 1
ATOM 641 C CA . LEU A 1 86 ? 24.105 -14.556 -19.955 1.00 80.62 86 LEU A CA 1
ATOM 642 C C . LEU A 1 86 ? 23.714 -14.846 -21.415 1.00 80.62 86 LEU A C 1
ATOM 644 O O . LEU A 1 86 ? 24.135 -14.122 -22.312 1.00 80.62 86 LEU A O 1
ATOM 648 N N . LEU A 1 87 ? 22.864 -15.854 -21.649 1.00 79.44 87 LEU A N 1
ATOM 649 C CA . LEU A 1 87 ? 22.414 -16.251 -22.992 1.00 79.44 87 LEU A CA 1
ATOM 650 C C . LEU A 1 87 ? 21.509 -15.210 -23.663 1.00 79.44 87 LEU A C 1
ATOM 652 O O . LEU A 1 87 ? 21.481 -15.127 -24.886 1.00 79.44 87 LEU A O 1
ATOM 656 N N . THR A 1 88 ? 20.776 -14.412 -22.882 1.00 75.31 88 THR A N 1
ATOM 657 C CA . THR A 1 88 ? 19.881 -13.355 -23.392 1.00 75.31 88 THR A CA 1
ATOM 658 C C . THR A 1 88 ? 20.503 -11.956 -23.325 1.00 75.31 88 THR A C 1
ATOM 660 O O . THR A 1 88 ? 19.781 -10.965 -23.400 1.00 75.31 88 THR A O 1
ATOM 663 N N . CYS A 1 89 ? 21.830 -11.854 -23.159 1.00 69.69 89 CYS A N 1
ATOM 664 C CA . CYS A 1 89 ? 22.559 -10.583 -23.038 1.00 69.69 89 CYS A CA 1
ATOM 665 C C . CYS A 1 89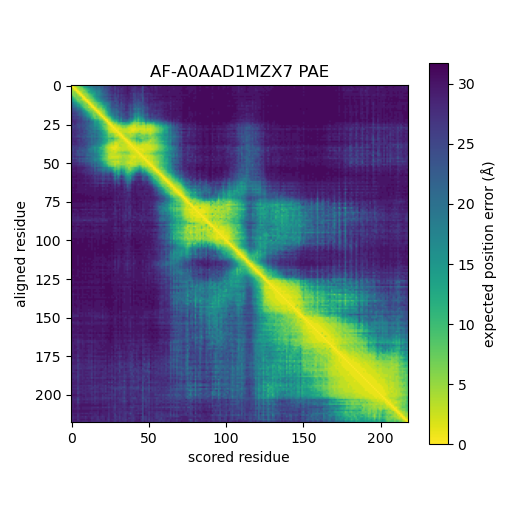 ? 21.926 -9.603 -22.029 1.00 69.69 89 CYS A C 1
ATOM 667 O O . CYS A 1 89 ? 21.746 -8.422 -22.309 1.00 69.69 89 CYS A O 1
ATOM 669 N N . GLY A 1 90 ? 21.558 -10.090 -20.845 1.00 72.88 90 GLY A N 1
ATOM 670 C CA . GLY A 1 90 ? 20.989 -9.262 -19.780 1.00 72.88 90 GLY A CA 1
ATOM 671 C C . GLY A 1 90 ? 19.486 -8.994 -19.901 1.00 72.88 90 GLY A C 1
ATOM 672 O O . GLY A 1 90 ? 18.900 -8.473 -18.955 1.00 72.88 90 GLY A O 1
ATOM 673 N N . LEU A 1 91 ? 18.827 -9.404 -20.989 1.00 76.69 91 LEU A N 1
ATOM 674 C CA . LEU A 1 91 ? 17.388 -9.189 -21.185 1.00 76.69 91 LEU A CA 1
ATOM 675 C C . LEU A 1 91 ? 16.524 -9.975 -20.181 1.00 76.69 91 LEU A C 1
ATOM 677 O O . LEU A 1 91 ? 15.422 -9.548 -19.847 1.00 76.69 91 LEU A O 1
ATOM 681 N N . TRP A 1 92 ? 17.027 -11.097 -19.656 1.00 80.12 92 TRP A N 1
ATOM 682 C CA . TRP A 1 92 ? 16.347 -11.907 -18.632 1.00 80.12 92 TRP A CA 1
ATOM 683 C C . TRP A 1 92 ? 16.535 -11.402 -17.187 1.00 80.12 92 TRP A C 1
ATOM 685 O O . TRP A 1 92 ? 15.845 -11.855 -16.268 1.00 80.12 92 TRP A O 1
ATOM 695 N N . LEU A 1 93 ? 17.426 -10.426 -16.971 1.00 78.94 93 LEU A N 1
ATOM 696 C CA . LEU A 1 93 ? 17.741 -9.849 -15.657 1.00 78.94 93 LEU A CA 1
ATOM 697 C C . LEU A 1 93 ? 16.512 -9.255 -14.916 1.00 78.94 93 LEU A C 1
ATOM 699 O O . LEU A 1 93 ? 16.400 -9.465 -13.707 1.00 78.94 93 LEU A O 1
ATOM 703 N N . PRO A 1 94 ? 15.532 -8.603 -15.580 1.00 75.69 94 PRO A N 1
ATOM 704 C CA . PRO A 1 94 ? 14.316 -8.105 -14.927 1.00 75.69 94 PRO A CA 1
ATOM 705 C C . PRO A 1 94 ? 13.411 -9.214 -14.373 1.00 75.69 94 PRO A C 1
ATOM 707 O O . PRO A 1 94 ? 12.879 -9.093 -13.269 1.00 75.69 94 PRO A O 1
ATOM 710 N N . ILE A 1 95 ? 13.261 -10.317 -15.116 1.00 77.56 95 ILE A N 1
ATOM 711 C CA . ILE A 1 95 ? 12.456 -11.476 -14.698 1.00 77.56 95 ILE A CA 1
ATOM 712 C C . ILE A 1 95 ? 13.148 -12.198 -13.535 1.00 77.56 95 ILE A C 1
ATOM 714 O O . ILE A 1 95 ? 12.484 -12.602 -12.578 1.00 77.56 95 ILE A O 1
ATOM 718 N N . TRP A 1 96 ? 14.482 -12.298 -13.568 1.00 78.56 96 TRP A N 1
ATOM 719 C CA . TRP A 1 96 ? 15.280 -12.847 -12.469 1.00 78.56 96 TRP A CA 1
ATOM 720 C C . TRP A 1 96 ? 15.080 -12.066 -11.161 1.00 78.56 96 TRP A C 1
ATOM 722 O O . TRP A 1 96 ? 14.831 -12.675 -10.118 1.00 78.56 96 TRP A O 1
ATOM 732 N N . ILE A 1 97 ? 15.101 -10.731 -11.216 1.00 76.88 97 ILE A N 1
ATOM 733 C CA . ILE A 1 97 ? 14.868 -9.871 -10.045 1.00 76.88 97 ILE A CA 1
ATOM 734 C C . ILE A 1 97 ? 13.451 -10.060 -9.483 1.00 76.88 97 ILE A C 1
ATOM 736 O O . ILE A 1 97 ? 13.279 -10.162 -8.267 1.00 76.88 97 ILE A O 1
ATOM 740 N N . LEU A 1 98 ? 12.434 -10.164 -10.344 1.00 71.94 98 LEU A N 1
ATOM 741 C CA . LEU A 1 98 ? 11.054 -10.420 -9.918 1.00 71.94 98 LEU A CA 1
ATOM 742 C C . LEU A 1 98 ? 10.915 -11.776 -9.211 1.00 71.94 98 LEU A C 1
ATOM 744 O O . LEU A 1 98 ? 10.334 -11.855 -8.125 1.00 71.94 98 LEU A O 1
ATOM 748 N N . ALA A 1 99 ? 11.493 -12.830 -9.792 1.00 71.75 99 ALA A N 1
ATOM 749 C CA . ALA A 1 99 ? 11.477 -14.170 -9.216 1.00 71.75 99 ALA A CA 1
ATOM 750 C C . ALA A 1 99 ? 12.207 -14.218 -7.865 1.00 71.75 99 ALA A C 1
ATOM 752 O O . ALA A 1 99 ? 11.683 -14.799 -6.914 1.00 71.75 99 ALA A O 1
ATOM 753 N N . ALA A 1 100 ? 13.367 -13.561 -7.746 1.00 73.06 100 ALA A N 1
ATOM 754 C CA . ALA A 1 100 ? 14.135 -13.485 -6.502 1.00 73.06 100 ALA A CA 1
ATOM 755 C C . ALA A 1 100 ? 13.320 -12.877 -5.349 1.00 73.06 100 ALA A C 1
ATOM 757 O O . ALA A 1 100 ? 13.400 -13.353 -4.218 1.00 73.06 100 ALA A O 1
ATOM 758 N N . ILE A 1 101 ? 12.480 -11.875 -5.629 1.00 64.19 101 ILE A N 1
ATOM 759 C CA . ILE A 1 101 ? 11.664 -11.216 -4.602 1.00 64.19 101 ILE A CA 1
ATOM 760 C C . ILE A 1 101 ? 10.450 -12.069 -4.206 1.00 64.19 101 ILE A C 1
ATOM 762 O O . ILE A 1 101 ? 10.138 -12.166 -3.020 1.00 64.19 101 ILE A O 1
ATOM 766 N N . ILE A 1 102 ? 9.785 -12.723 -5.162 1.00 69.75 102 ILE A N 1
ATOM 767 C CA . ILE A 1 102 ? 8.651 -13.623 -4.876 1.00 69.75 102 ILE A CA 1
ATOM 768 C C . ILE A 1 102 ? 9.132 -14.868 -4.110 1.00 69.75 102 ILE A C 1
ATOM 770 O O . ILE A 1 102 ? 8.494 -15.308 -3.152 1.00 69.75 102 ILE A O 1
ATOM 774 N N . GLY A 1 103 ? 10.306 -15.388 -4.473 1.00 62.19 103 GLY A N 1
ATOM 775 C CA . GLY A 1 103 ? 10.983 -16.458 -3.746 1.00 62.19 103 GLY A CA 1
ATOM 776 C C . GLY A 1 103 ? 11.397 -16.050 -2.332 1.00 62.19 103 GLY A C 1
ATOM 777 O O . GLY A 1 103 ? 11.185 -16.808 -1.390 1.00 62.19 103 GLY A O 1
ATOM 778 N N . ALA A 1 104 ? 11.912 -14.829 -2.158 1.00 57.75 104 ALA A N 1
ATOM 779 C CA . ALA A 1 104 ? 12.248 -14.283 -0.842 1.00 57.75 104 ALA A CA 1
ATOM 780 C C . ALA A 1 104 ? 11.007 -14.012 0.032 1.00 57.75 104 ALA A C 1
ATOM 782 O O . ALA A 1 104 ? 11.083 -14.104 1.256 1.00 57.75 104 ALA A O 1
ATOM 783 N N . ALA A 1 105 ? 9.850 -13.726 -0.577 1.00 53.97 105 ALA A N 1
ATOM 784 C CA . ALA A 1 105 ? 8.574 -13.563 0.124 1.00 53.97 105 ALA A CA 1
ATOM 785 C C . ALA A 1 105 ? 8.001 -14.886 0.667 1.00 53.97 105 ALA A C 1
ATOM 787 O O . ALA A 1 105 ? 7.129 -14.855 1.532 1.00 53.97 105 ALA A O 1
ATOM 788 N N . SER A 1 106 ? 8.514 -16.033 0.207 1.00 53.38 106 SER A N 1
ATOM 789 C CA . SER A 1 106 ? 8.135 -17.367 0.698 1.00 53.38 106 SER A CA 1
ATOM 790 C C . SER A 1 106 ? 8.949 -17.812 1.923 1.00 53.38 106 SER A C 1
ATOM 792 O O . SER A 1 106 ? 8.874 -18.970 2.325 1.00 53.38 106 SER A O 1
ATOM 794 N N . GLY A 1 107 ? 9.725 -16.903 2.531 1.00 48.38 107 GLY A N 1
ATOM 795 C CA . GLY A 1 107 ? 10.424 -17.134 3.792 1.00 48.38 107 GLY A CA 1
ATOM 796 C C . GLY A 1 107 ? 9.440 -17.479 4.908 1.00 48.38 107 GLY A C 1
ATOM 797 O O . GLY A 1 107 ? 8.811 -16.602 5.497 1.00 48.38 107 GLY A O 1
ATOM 798 N N . SER A 1 108 ? 9.312 -18.774 5.174 1.00 48.75 108 SER A N 1
ATOM 799 C CA . SER A 1 108 ? 8.515 -19.384 6.232 1.00 48.75 108 SER A CA 1
ATOM 800 C C . SER A 1 108 ? 8.726 -18.685 7.578 1.00 48.75 108 SER A C 1
ATOM 802 O O . SER A 1 108 ? 9.803 -18.774 8.170 1.00 48.75 108 SER A O 1
ATOM 804 N N . SER A 1 109 ? 7.690 -18.018 8.086 1.00 46.44 109 SER A N 1
ATOM 805 C CA . SER A 1 109 ? 7.640 -17.541 9.463 1.00 46.44 109 SER A CA 1
ATOM 806 C C . SER A 1 109 ? 7.104 -18.657 10.360 1.00 46.44 109 SER A C 1
ATOM 808 O O . SER A 1 109 ? 5.921 -18.983 10.349 1.00 46.44 109 SER A O 1
ATOM 810 N N . VAL A 1 110 ? 7.977 -19.256 11.169 1.00 46.66 110 VAL A N 1
ATOM 811 C CA . VAL A 1 110 ? 7.543 -20.078 12.304 1.00 46.66 110 VAL A CA 1
ATOM 812 C C . VAL A 1 110 ? 7.477 -19.161 13.518 1.00 46.66 110 VAL A C 1
ATOM 814 O O . VAL A 1 110 ? 8.499 -18.793 14.093 1.00 46.66 110 VAL A O 1
ATOM 817 N N . ALA A 1 111 ? 6.267 -18.750 13.893 1.00 46.88 111 ALA A N 1
ATOM 818 C CA . ALA A 1 111 ? 6.035 -18.093 15.170 1.00 46.88 111 ALA A CA 1
ATOM 819 C C . ALA A 1 111 ? 5.915 -19.169 16.257 1.00 46.88 111 ALA A C 1
ATOM 821 O O . ALA A 1 111 ? 4.876 -19.813 16.387 1.00 46.88 111 ALA A O 1
ATOM 822 N N . VAL A 1 112 ? 6.969 -19.362 17.052 1.00 49.72 112 VAL A N 1
ATOM 823 C CA . VAL A 1 112 ? 6.856 -20.099 18.316 1.00 49.72 112 VAL A CA 1
ATOM 824 C C . VAL A 1 112 ? 6.261 -19.137 19.341 1.00 49.72 112 VAL A C 1
ATOM 826 O O . VAL A 1 112 ? 6.952 -18.286 19.899 1.00 49.72 112 VAL A O 1
ATOM 829 N N . VAL A 1 113 ? 4.948 -19.219 19.555 1.00 44.62 113 VAL A N 1
ATOM 830 C CA . VAL A 1 113 ? 4.299 -18.547 20.686 1.00 44.62 113 VAL A CA 1
ATOM 831 C C . VAL A 1 113 ? 4.567 -19.389 21.928 1.00 44.62 113 VAL A C 1
ATOM 833 O O . VAL A 1 113 ? 3.913 -20.400 22.160 1.00 44.62 113 VAL A O 1
ATOM 836 N N . GLY A 1 114 ? 5.556 -18.973 22.717 1.00 44.62 114 GLY A N 1
ATOM 837 C CA . GLY A 1 114 ? 5.853 -19.575 24.012 1.00 44.62 114 GLY A CA 1
ATOM 838 C C . GLY A 1 114 ? 6.962 -18.829 24.746 1.00 44.62 114 GLY A C 1
ATOM 839 O O . GLY A 1 114 ? 8.135 -19.062 24.485 1.00 44.62 114 GLY A O 1
ATOM 840 N N . GLY A 1 115 ? 6.587 -17.947 25.677 1.00 41.06 115 GLY A N 1
ATOM 841 C CA . GLY A 1 115 ? 7.505 -17.339 26.647 1.00 41.06 115 GLY A CA 1
ATOM 842 C C . GLY A 1 115 ? 7.627 -15.818 26.545 1.00 41.06 115 GLY A C 1
ATOM 843 O O . GLY A 1 115 ? 7.730 -15.249 25.459 1.00 41.06 115 GLY A O 1
ATOM 844 N N . ALA A 1 116 ? 7.602 -15.160 27.708 1.00 45.78 116 ALA A N 1
ATOM 845 C CA . ALA A 1 116 ? 7.722 -13.716 27.894 1.00 45.78 116 ALA A CA 1
ATOM 846 C C . ALA A 1 116 ? 9.095 -13.202 27.421 1.00 45.78 116 ALA A C 1
ATOM 848 O O . ALA A 1 116 ? 10.031 -13.040 28.192 1.00 45.78 116 ALA A O 1
ATOM 849 N N . GLY A 1 117 ? 9.210 -12.999 26.113 1.00 53.19 117 GLY A N 1
ATOM 850 C CA . GLY A 1 117 ? 10.422 -12.529 25.443 1.00 53.19 117 GLY A CA 1
ATOM 851 C C . GLY A 1 117 ? 10.316 -12.552 23.919 1.00 53.19 117 GLY A C 1
ATOM 852 O O . GLY A 1 117 ? 11.331 -12.472 23.236 1.00 53.19 117 GLY A O 1
ATOM 853 N N . GLY A 1 118 ? 9.102 -12.688 23.368 1.00 44.00 118 GLY A N 1
ATOM 854 C CA . GLY A 1 118 ? 8.869 -12.782 21.931 1.00 44.00 118 GLY A CA 1
ATOM 855 C C . GLY A 1 118 ? 9.318 -11.520 21.199 1.00 44.00 118 GLY A C 1
ATOM 856 O O . GLY A 1 118 ? 8.576 -10.540 21.113 1.00 44.00 118 GLY A O 1
ATOM 857 N N . ALA A 1 119 ? 10.528 -11.554 20.644 1.00 48.75 119 ALA A N 1
ATOM 858 C CA . ALA A 1 119 ? 11.006 -10.547 19.717 1.00 48.75 119 ALA A CA 1
ATOM 859 C C . ALA A 1 119 ? 10.123 -10.578 18.462 1.00 48.75 119 ALA A C 1
ATOM 861 O O . ALA A 1 119 ? 10.194 -11.489 17.636 1.00 48.75 119 ALA A O 1
ATOM 862 N N . ARG A 1 120 ? 9.264 -9.566 18.314 1.00 47.44 120 ARG A N 1
ATOM 863 C CA . ARG A 1 120 ? 8.534 -9.321 17.069 1.00 47.44 120 ARG A CA 1
ATOM 864 C C . ARG A 1 120 ? 9.513 -8.774 16.036 1.00 47.44 120 ARG A C 1
ATOM 866 O O . ARG A 1 120 ? 9.718 -7.564 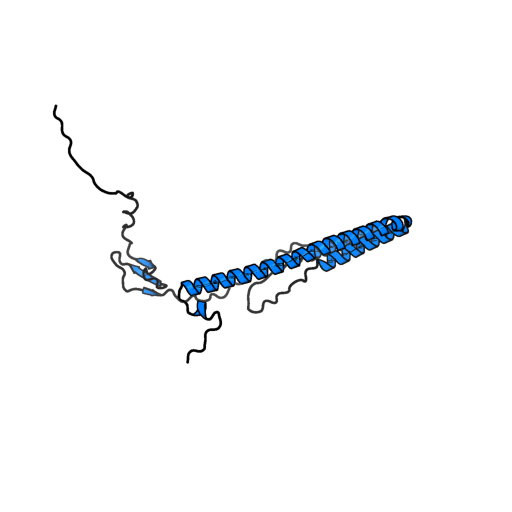15.953 1.00 47.44 120 ARG A O 1
ATOM 873 N N . VAL A 1 121 ? 10.087 -9.653 15.220 1.00 49.31 121 VAL A N 1
ATOM 874 C CA . VAL A 1 121 ? 10.730 -9.237 13.969 1.00 49.31 121 VAL A CA 1
ATOM 875 C C . VAL A 1 121 ? 9.613 -8.883 12.995 1.00 49.31 121 VAL A C 1
ATOM 877 O O . VAL A 1 121 ? 9.037 -9.735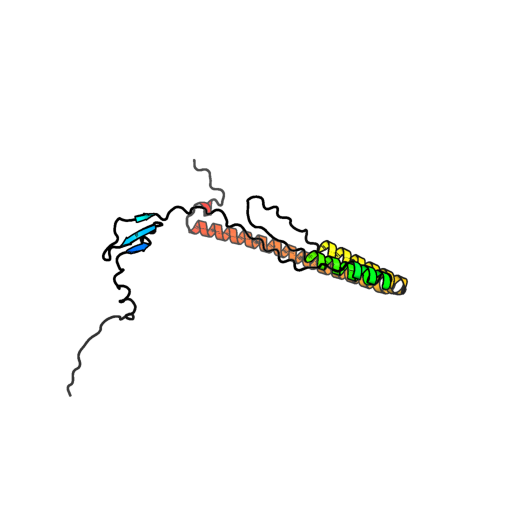 12.325 1.00 49.31 121 VAL A O 1
ATOM 880 N N . THR A 1 122 ? 9.250 -7.605 12.970 1.00 46.91 122 THR A N 1
ATOM 881 C CA . THR A 1 122 ? 8.387 -7.075 11.917 1.00 46.91 122 THR A CA 1
ATOM 882 C C . THR A 1 122 ? 9.240 -6.930 10.663 1.00 46.91 122 THR A C 1
ATOM 884 O O . THR A 1 122 ? 10.161 -6.115 10.606 1.00 46.91 122 THR A O 1
ATOM 887 N N . THR A 1 123 ? 8.988 -7.755 9.649 1.00 51.31 123 THR A N 1
ATOM 888 C CA . THR A 1 123 ? 9.591 -7.538 8.335 1.00 51.31 123 THR A CA 1
ATOM 889 C C . THR A 1 123 ? 8.972 -6.269 7.749 1.00 51.31 123 THR A C 1
ATOM 891 O O . THR A 1 123 ? 7.757 -6.151 7.577 1.00 51.31 123 THR A O 1
ATOM 894 N N . ARG A 1 124 ? 9.809 -5.252 7.520 1.00 45.31 124 ARG A N 1
ATOM 895 C CA . ARG A 1 124 ? 9.405 -3.971 6.930 1.00 45.31 124 ARG A CA 1
ATOM 896 C C . ARG A 1 124 ? 8.718 -4.250 5.588 1.00 45.31 124 ARG A C 1
ATOM 898 O O . ARG A 1 124 ? 9.319 -4.843 4.700 1.00 45.31 124 ARG A O 1
ATOM 905 N N . SER A 1 125 ? 7.460 -3.823 5.450 1.00 52.69 125 SER A N 1
ATOM 906 C CA . SER A 1 125 ? 6.668 -3.968 4.221 1.00 52.69 125 SER A CA 1
ATOM 907 C C . SER A 1 125 ? 7.455 -3.438 3.015 1.00 52.69 125 SER A C 1
ATOM 909 O O . SER A 1 125 ? 7.652 -2.231 2.870 1.00 52.69 125 SER A O 1
ATOM 911 N N . ASN A 1 126 ? 7.858 -4.347 2.128 1.00 62.53 126 ASN A N 1
ATOM 912 C CA . ASN A 1 126 ? 8.731 -4.085 0.983 1.00 62.53 126 ASN A CA 1
ATOM 913 C C . ASN A 1 126 ? 8.014 -3.382 -0.194 1.00 62.53 126 ASN A C 1
ATOM 915 O O . ASN A 1 126 ? 8.553 -3.296 -1.293 1.00 62.53 126 ASN A O 1
ATOM 919 N N . ARG A 1 127 ? 6.781 -2.881 0.002 1.00 58.78 127 ARG A N 1
ATOM 920 C CA . ARG A 1 127 ? 5.972 -2.235 -1.053 1.00 58.78 127 ARG A CA 1
ATOM 921 C C . ARG A 1 127 ? 6.641 -0.992 -1.635 1.00 58.78 127 ARG A C 1
ATOM 923 O O . ARG A 1 127 ? 6.584 -0.780 -2.839 1.00 58.78 127 ARG A O 1
ATOM 930 N N . THR A 1 128 ? 7.304 -0.194 -0.804 1.00 57.78 128 THR A N 1
ATOM 931 C CA . THR A 1 128 ? 8.073 0.972 -1.263 1.00 57.78 128 THR A CA 1
ATOM 932 C C . THR A 1 128 ? 9.291 0.567 -2.090 1.00 57.78 128 THR A C 1
ATOM 934 O O . THR A 1 128 ? 9.582 1.228 -3.082 1.00 57.78 128 THR A O 1
ATOM 937 N N . ALA A 1 129 ? 9.952 -0.546 -1.755 1.00 58.19 129 ALA A N 1
ATOM 938 C CA . ALA A 1 129 ? 11.051 -1.078 -2.561 1.0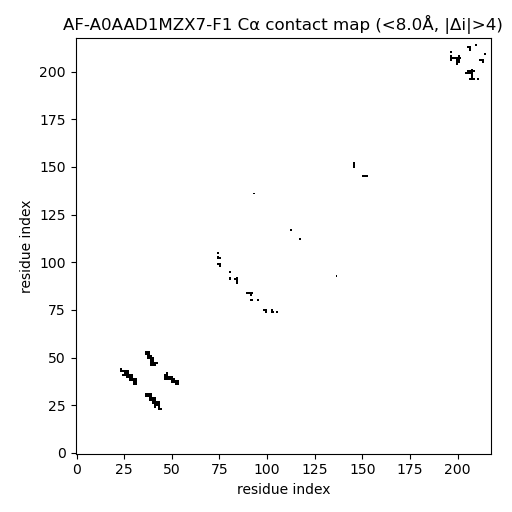0 58.19 129 ALA A CA 1
ATOM 939 C C . ALA A 1 129 ? 10.561 -1.641 -3.905 1.00 58.19 129 ALA A C 1
ATOM 941 O O . ALA A 1 129 ? 11.201 -1.422 -4.928 1.00 58.19 129 ALA A O 1
ATOM 942 N N . LEU A 1 130 ? 9.393 -2.296 -3.924 1.00 58.44 130 LEU A N 1
ATOM 943 C CA . LEU A 1 130 ? 8.759 -2.786 -5.153 1.00 58.44 130 LEU A CA 1
ATOM 944 C C . LEU A 1 130 ? 8.379 -1.648 -6.108 1.00 58.44 130 LEU A C 1
ATOM 946 O O . LEU A 1 130 ? 8.633 -1.749 -7.305 1.00 58.44 130 LEU A O 1
ATOM 950 N N . ILE A 1 131 ? 7.818 -0.551 -5.591 1.00 65.62 131 ILE A N 1
ATOM 951 C CA . ILE A 1 131 ? 7.469 0.622 -6.410 1.00 65.62 131 ILE A CA 1
ATOM 952 C C . ILE A 1 131 ? 8.735 1.294 -6.958 1.00 65.62 131 ILE A C 1
ATOM 954 O O . ILE A 1 131 ? 8.770 1.660 -8.131 1.00 65.62 131 ILE A O 1
ATOM 958 N N . ALA A 1 132 ? 9.787 1.413 -6.142 1.00 64.25 132 ALA A N 1
ATOM 959 C CA . ALA A 1 132 ? 11.055 1.997 -6.572 1.00 64.25 132 ALA A CA 1
ATOM 960 C C . ALA A 1 132 ? 11.723 1.174 -7.687 1.00 64.25 132 ALA A C 1
ATOM 962 O O . ALA A 1 132 ? 12.179 1.741 -8.678 1.00 64.25 132 ALA A O 1
ATOM 963 N N . LEU A 1 133 ? 11.731 -0.159 -7.570 1.00 57.84 133 LEU A N 1
ATOM 964 C CA . LEU A 1 133 ? 12.311 -1.029 -8.595 1.00 57.84 133 LEU A CA 1
ATOM 965 C C . LEU A 1 133 ? 11.474 -1.087 -9.876 1.00 57.84 133 LEU A C 1
ATOM 967 O O . LEU A 1 133 ? 12.040 -1.049 -10.965 1.00 57.84 133 LEU A O 1
ATOM 971 N N . ALA A 1 134 ? 10.144 -1.150 -9.764 1.00 70.44 134 ALA A N 1
ATOM 972 C CA . ALA A 1 134 ? 9.264 -1.088 -10.929 1.00 70.44 134 ALA A CA 1
ATOM 973 C C . ALA A 1 134 ? 9.438 0.245 -11.674 1.00 70.44 134 ALA A C 1
ATOM 975 O O . ALA A 1 134 ? 9.537 0.253 -12.898 1.00 70.44 134 ALA A O 1
ATOM 976 N N . GLY A 1 135 ? 9.561 1.356 -10.939 1.00 74.25 135 GLY A N 1
ATOM 977 C CA . GLY A 1 135 ? 9.875 2.667 -11.505 1.00 74.25 135 GLY A CA 1
ATOM 978 C C . GLY A 1 135 ? 11.232 2.704 -12.211 1.00 74.25 135 GLY A C 1
ATOM 979 O O . GLY A 1 135 ? 11.320 3.234 -13.315 1.00 74.25 135 GLY A O 1
ATOM 980 N N . LEU A 1 136 ? 12.271 2.095 -11.627 1.00 76.50 136 LEU A N 1
ATOM 981 C CA . LEU A 1 136 ? 13.598 2.006 -12.246 1.00 76.50 136 LEU A CA 1
ATOM 982 C C . LEU A 1 136 ? 13.575 1.170 -13.531 1.00 76.50 136 LEU A C 1
ATOM 984 O O . LEU A 1 136 ? 14.140 1.590 -14.536 1.00 76.50 136 LEU A O 1
ATOM 988 N N . PHE A 1 137 ? 12.901 0.017 -13.519 1.00 78.06 137 PHE A N 1
ATOM 989 C CA . PHE A 1 137 ? 12.777 -0.844 -14.695 1.00 78.06 137 PHE A CA 1
ATOM 990 C C . PHE A 1 137 ? 12.012 -0.150 -15.826 1.00 78.06 137 PHE A C 1
ATOM 992 O O . PHE A 1 137 ? 12.497 -0.096 -16.954 1.00 78.06 137 PHE A O 1
ATOM 999 N N . VAL A 1 138 ? 10.856 0.446 -15.512 1.00 76.62 138 VAL A N 1
ATOM 1000 C CA . VAL A 1 138 ? 10.080 1.228 -16.483 1.00 76.62 138 VAL A CA 1
ATOM 1001 C C . VAL A 1 138 ? 10.912 2.392 -17.010 1.00 76.62 138 VAL A C 1
ATOM 1003 O O . VAL A 1 138 ? 10.944 2.592 -18.216 1.00 76.62 138 VAL A O 1
ATOM 1006 N N . GLY A 1 139 ? 11.637 3.107 -16.145 1.00 73.19 139 GLY A N 1
ATOM 1007 C CA . GLY A 1 139 ? 12.525 4.200 -16.540 1.00 73.19 139 GLY A CA 1
ATOM 1008 C C . GLY A 1 139 ? 13.650 3.761 -17.479 1.00 73.19 139 GLY A C 1
ATOM 1009 O O . GLY A 1 139 ? 13.914 4.451 -18.459 1.00 73.19 139 GLY A O 1
ATOM 1010 N N . LEU A 1 140 ? 14.271 2.603 -17.234 1.00 74.19 140 LEU A N 1
ATOM 1011 C CA . LEU A 1 140 ? 15.349 2.071 -18.075 1.00 74.19 140 LEU A CA 1
ATOM 1012 C C . LEU A 1 140 ? 14.835 1.621 -19.453 1.00 74.19 140 LEU A C 1
ATOM 1014 O O . LEU A 1 140 ? 15.464 1.902 -20.470 1.00 74.19 140 LEU A O 1
ATOM 1018 N N . VAL A 1 141 ? 13.666 0.973 -19.491 1.00 75.38 141 VAL A N 1
ATOM 1019 C CA . VAL A 1 141 ? 12.986 0.589 -20.740 1.00 75.38 141 VAL A CA 1
ATOM 1020 C C . VAL A 1 141 ? 12.573 1.832 -21.529 1.00 75.38 141 VAL A C 1
ATOM 1022 O O . VAL A 1 141 ? 12.814 1.903 -22.731 1.00 75.38 141 VAL A O 1
ATOM 1025 N N . MET A 1 142 ? 12.015 2.844 -20.856 1.00 69.88 142 MET A N 1
ATOM 1026 C CA . MET A 1 142 ? 11.656 4.118 -21.486 1.00 69.88 142 MET A CA 1
ATOM 1027 C C . MET A 1 142 ? 12.890 4.833 -22.045 1.00 69.88 142 MET A C 1
ATOM 1029 O O . MET A 1 142 ? 12.845 5.342 -23.160 1.00 69.88 142 MET A O 1
ATOM 1033 N N . LEU A 1 143 ? 14.009 4.819 -21.312 1.00 76.75 143 LEU A N 1
ATOM 1034 C CA . LEU A 1 143 ? 15.269 5.411 -21.758 1.00 76.75 143 LEU A CA 1
ATOM 1035 C C . LEU A 1 143 ? 15.801 4.728 -23.027 1.00 76.75 143 LEU A C 1
ATOM 1037 O O . LEU A 1 143 ? 16.197 5.425 -23.956 1.00 76.75 143 LEU A O 1
ATOM 1041 N N . GLY A 1 144 ? 15.756 3.394 -23.105 1.00 74.69 144 GLY A N 1
ATOM 1042 C CA . GLY A 1 144 ? 16.137 2.655 -24.316 1.00 74.69 144 GLY A CA 1
ATOM 1043 C C . GLY A 1 144 ? 15.258 3.002 -25.524 1.00 74.69 144 GLY A C 1
ATOM 1044 O O . GLY A 1 144 ? 15.771 3.318 -26.595 1.00 74.69 144 GLY A O 1
ATOM 1045 N N . VAL A 1 145 ? 13.938 3.049 -25.324 1.00 75.94 145 VAL A N 1
ATOM 1046 C CA . VAL A 1 145 ? 12.960 3.411 -26.368 1.00 75.94 145 VAL A CA 1
ATOM 1047 C C . VAL A 1 145 ? 13.159 4.848 -26.867 1.00 75.94 145 VAL A C 1
ATOM 1049 O O . VAL A 1 145 ? 13.055 5.116 -28.063 1.00 75.94 145 VAL A O 1
ATOM 1052 N N . VAL A 1 146 ? 13.484 5.776 -25.966 1.00 74.12 146 VAL A N 1
ATOM 1053 C CA . VAL A 1 146 ? 13.765 7.181 -26.294 1.00 74.12 146 VAL A CA 1
ATOM 1054 C C . VAL A 1 146 ? 15.053 7.340 -27.106 1.00 74.12 146 VAL A C 1
ATOM 1056 O O . VAL A 1 146 ? 15.100 8.195 -27.989 1.00 74.12 146 VAL A O 1
ATOM 1059 N N . VAL A 1 147 ? 16.082 6.528 -26.840 1.00 80.69 147 VAL A N 1
ATOM 1060 C CA . VAL A 1 147 ? 17.339 6.555 -27.608 1.00 80.69 147 VAL A CA 1
ATOM 1061 C C . VAL A 1 147 ? 17.122 6.064 -29.042 1.00 80.69 147 VAL A C 1
ATOM 1063 O O . VAL A 1 147 ? 17.660 6.664 -29.970 1.00 80.69 147 VAL A O 1
ATOM 1066 N N . GLU A 1 148 ? 16.309 5.025 -29.245 1.00 79.62 148 GLU A N 1
ATOM 1067 C CA . GLU A 1 148 ? 15.981 4.535 -30.592 1.00 79.62 148 GLU A CA 1
ATOM 1068 C C . GLU A 1 148 ? 15.027 5.473 -31.350 1.00 79.62 148 GLU A C 1
ATOM 1070 O O . GLU A 1 148 ? 15.112 5.600 -32.571 1.00 79.62 148 GLU A O 1
ATOM 1075 N N . HIS A 1 149 ? 14.113 6.140 -30.639 1.00 80.81 149 HIS A N 1
ATOM 1076 C CA . HIS A 1 149 ? 13.047 6.951 -31.230 1.00 80.81 149 HIS A CA 1
ATOM 1077 C C . HIS A 1 149 ? 12.976 8.330 -30.546 1.00 80.81 149 HIS A C 1
ATOM 1079 O O . HIS A 1 149 ? 12.058 8.593 -29.764 1.00 80.81 149 HIS A O 1
ATOM 1085 N N . PRO A 1 150 ? 13.900 9.261 -30.858 1.00 76.25 150 PRO A N 1
ATOM 1086 C CA . PRO A 1 150 ? 14.016 10.544 -30.154 1.00 76.25 150 PRO A CA 1
ATOM 1087 C C . PRO A 1 150 ? 12.778 11.443 -30.300 1.00 76.25 150 PRO A C 1
ATOM 1089 O O . PRO A 1 150 ? 12.498 12.272 -29.434 1.00 76.25 150 PRO A O 1
ATOM 1092 N N . TRP A 1 151 ? 11.985 11.251 -31.358 1.00 84.56 151 TRP A N 1
ATOM 1093 C CA . TRP A 1 151 ? 10.723 11.963 -31.569 1.00 84.56 151 TRP A CA 1
ATOM 1094 C C . TRP A 1 151 ? 9.654 11.627 -30.514 1.00 84.56 151 TRP A C 1
ATOM 1096 O O . TRP A 1 151 ? 8.758 12.440 -30.276 1.00 84.56 151 TRP A O 1
ATOM 1106 N N . LEU A 1 152 ? 9.764 10.486 -29.820 1.00 78.50 152 LEU A N 1
ATOM 1107 C CA . LEU A 1 152 ? 8.838 10.118 -28.746 1.00 78.50 152 LEU A CA 1
ATOM 1108 C C . LEU A 1 152 ? 8.897 11.086 -27.563 1.00 78.50 152 LEU A C 1
ATOM 1110 O O . LEU A 1 152 ? 7.880 11.263 -26.899 1.00 78.50 152 LEU A O 1
ATOM 1114 N N . LEU A 1 153 ? 10.020 11.771 -27.317 1.00 75.38 153 LEU A N 1
ATOM 1115 C CA . LEU A 1 153 ? 10.113 12.769 -26.242 1.00 75.38 153 LEU A CA 1
ATOM 1116 C C . LEU A 1 153 ? 9.120 13.918 -26.427 1.00 75.38 153 LEU A C 1
ATOM 1118 O O . LEU A 1 153 ? 8.538 14.391 -25.452 1.00 75.38 153 LEU A O 1
ATOM 1122 N N . VAL A 1 154 ? 8.880 14.325 -27.675 1.00 82.69 154 VAL A N 1
ATOM 1123 C CA . VAL A 1 154 ? 7.942 15.406 -28.008 1.00 82.69 154 VAL A CA 1
ATOM 1124 C C . VAL A 1 154 ? 6.497 14.995 -27.718 1.00 82.69 154 VAL A C 1
ATOM 1126 O O . VAL A 1 154 ? 5.689 15.839 -27.345 1.00 82.69 154 VAL A O 1
ATOM 1129 N N . VAL A 1 155 ? 6.170 13.703 -27.826 1.00 83.31 155 VAL A N 1
ATOM 1130 C CA . VAL A 1 155 ? 4.835 13.160 -27.514 1.00 83.31 155 VAL A CA 1
ATOM 1131 C C . VAL A 1 155 ? 4.695 12.828 -26.026 1.00 83.31 155 VAL A C 1
ATOM 1133 O O . VAL A 1 155 ? 3.642 13.033 -25.423 1.00 83.31 155 VAL A O 1
ATOM 1136 N N . LEU A 1 156 ? 5.764 12.346 -25.398 1.00 78.12 156 LEU A N 1
ATOM 1137 C CA . LEU A 1 156 ? 5.733 11.873 -24.020 1.00 78.12 156 LEU A CA 1
ATOM 1138 C C . LEU A 1 156 ? 5.783 13.021 -23.011 1.00 78.12 156 LEU A C 1
ATOM 1140 O O . LEU A 1 156 ? 5.114 12.949 -21.982 1.00 78.12 156 LEU A O 1
ATOM 1144 N N . ALA A 1 157 ? 6.493 14.109 -23.320 1.00 84.19 157 ALA A N 1
ATOM 1145 C CA . ALA A 1 157 ? 6.522 15.311 -22.491 1.00 84.19 157 ALA A CA 1
ATOM 1146 C C . ALA A 1 157 ? 5.119 15.902 -22.218 1.00 84.19 157 ALA A C 1
ATOM 1148 O O . ALA A 1 157 ? 4.784 16.081 -21.042 1.00 84.19 157 ALA A O 1
ATOM 1149 N N . PRO A 1 158 ? 4.252 16.154 -23.223 1.00 88.94 158 PRO A N 1
ATOM 1150 C CA . PRO A 1 158 ? 2.899 16.634 -22.963 1.00 88.94 158 PRO A CA 1
ATOM 1151 C C . PRO A 1 158 ? 2.026 15.572 -22.285 1.00 88.94 158 PRO A C 1
ATOM 1153 O O . PRO A 1 158 ? 1.192 15.932 -21.459 1.00 88.94 158 PRO A O 1
ATOM 1156 N N . MET A 1 159 ? 2.232 14.277 -22.553 1.00 85.75 159 MET A N 1
ATOM 1157 C CA . MET A 1 159 ? 1.462 13.204 -21.908 1.00 85.75 159 MET A CA 1
ATOM 1158 C C . MET A 1 159 ? 1.788 13.074 -20.412 1.00 85.75 159 MET A C 1
ATOM 1160 O O . MET A 1 159 ? 0.881 12.963 -19.586 1.00 85.75 159 MET A O 1
ATOM 1164 N N . VAL A 1 160 ? 3.070 13.154 -20.040 1.00 84.75 160 VAL A N 1
ATOM 1165 C CA . VAL A 1 160 ? 3.517 13.182 -18.639 1.00 84.75 160 VAL A CA 1
ATOM 1166 C C . VAL A 1 160 ? 3.086 14.481 -17.964 1.00 84.75 160 VAL A C 1
ATOM 1168 O O . VAL A 1 160 ? 2.607 14.441 -16.832 1.00 84.75 160 VAL A O 1
ATOM 1171 N N . GLY A 1 161 ? 3.185 15.618 -18.658 1.00 88.81 161 GLY A N 1
ATOM 1172 C CA . GLY A 1 161 ? 2.696 16.905 -18.162 1.00 88.81 161 GLY A CA 1
ATOM 1173 C C . GLY A 1 161 ? 1.194 16.881 -17.866 1.00 88.81 161 GLY A C 1
ATOM 1174 O O . GLY A 1 161 ? 0.772 17.267 -16.776 1.00 88.81 161 GLY A O 1
ATOM 1175 N N . ALA A 1 162 ? 0.392 16.343 -18.789 1.00 90.62 162 ALA A N 1
ATOM 1176 C CA . ALA A 1 162 ? -1.041 16.148 -18.597 1.00 9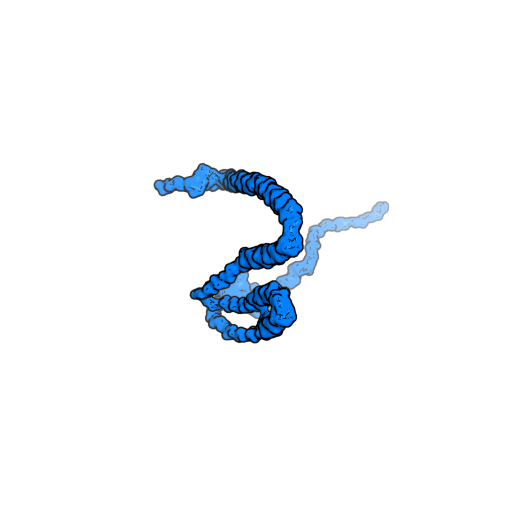0.62 162 ALA A CA 1
ATOM 1177 C C . ALA A 1 162 ? -1.322 15.174 -17.446 1.00 90.62 162 ALA A C 1
ATOM 1179 O O . ALA A 1 162 ? -2.142 15.474 -16.580 1.00 90.62 162 ALA A O 1
ATOM 1180 N N . GLY A 1 163 ? -0.604 14.050 -17.376 1.00 88.00 163 GLY A N 1
ATOM 1181 C CA . GLY A 1 163 ? -0.722 13.087 -16.280 1.00 88.00 163 GLY A CA 1
ATOM 1182 C C . GLY A 1 163 ? -0.426 13.707 -14.912 1.00 88.00 163 GLY A C 1
ATOM 1183 O O . GLY A 1 163 ? -1.198 13.521 -13.972 1.00 88.00 163 GLY A O 1
ATOM 1184 N N . ALA A 1 164 ? 0.639 14.504 -14.802 1.00 86.44 164 ALA A N 1
ATOM 1185 C CA . ALA A 1 164 ? 0.988 15.224 -13.580 1.00 86.44 164 ALA A CA 1
ATOM 1186 C C . ALA A 1 164 ? -0.066 16.281 -13.213 1.00 86.44 164 ALA A C 1
ATOM 1188 O O . ALA A 1 164 ? -0.438 16.389 -12.043 1.00 86.44 164 ALA A O 1
ATOM 1189 N N . PHE A 1 165 ? -0.592 17.014 -14.198 1.00 90.81 165 PHE A N 1
ATOM 1190 C CA . PHE A 1 165 ? -1.656 17.998 -13.998 1.00 90.81 165 PHE A CA 1
ATOM 1191 C C . PHE A 1 165 ? -2.957 17.347 -13.507 1.00 90.81 165 PHE A C 1
ATOM 1193 O O . PHE A 1 165 ? -3.522 17.779 -12.501 1.00 90.81 165 PHE A O 1
ATOM 1200 N N . PHE A 1 166 ? -3.397 16.260 -14.149 1.00 86.56 166 PHE A N 1
ATOM 1201 C CA . PHE A 1 166 ? -4.568 15.487 -13.725 1.00 86.56 166 PHE A CA 1
ATOM 1202 C C . PHE A 1 166 ? -4.369 14.853 -12.348 1.00 86.56 166 PHE A C 1
ATOM 1204 O O . PHE A 1 166 ? -5.280 14.886 -11.523 1.00 86.56 166 PHE A O 1
ATOM 1211 N N . PHE A 1 167 ? -3.181 14.317 -12.062 1.00 87.00 167 PHE A N 1
ATOM 1212 C CA . PHE A 1 167 ? -2.865 13.765 -10.747 1.00 87.00 167 PHE A CA 1
ATOM 1213 C C . PHE A 1 167 ? -2.896 14.839 -9.659 1.00 87.00 167 PHE A C 1
ATOM 1215 O O . PHE A 1 167 ? -3.468 14.616 -8.592 1.00 87.00 167 PHE A O 1
ATOM 1222 N N . TRP A 1 168 ? -2.328 16.017 -9.926 1.00 88.31 168 TRP A N 1
ATOM 1223 C CA . TRP A 1 168 ? -2.398 17.151 -9.009 1.00 88.31 168 TRP A CA 1
ATOM 1224 C C . TRP A 1 168 ? -3.847 17.587 -8.780 1.00 88.31 168 TRP A C 1
ATOM 1226 O O . TRP A 1 168 ? -4.255 17.770 -7.633 1.00 88.31 168 TRP A O 1
ATOM 1236 N N . GLN A 1 169 ? -4.658 17.655 -9.838 1.00 90.12 169 GLN A N 1
ATOM 1237 C CA . GLN A 1 169 ? -6.068 18.016 -9.721 1.00 90.12 169 GLN A CA 1
ATOM 1238 C C . GLN A 1 169 ? -6.864 16.963 -8.927 1.00 90.12 169 GLN A C 1
ATOM 1240 O O . GLN A 1 169 ? -7.617 17.313 -8.016 1.00 90.12 169 GLN A O 1
ATOM 1245 N N . TYR A 1 170 ? -6.630 15.673 -9.176 1.00 84.94 170 TYR A N 1
ATOM 1246 C CA . TYR A 1 170 ? -7.251 14.574 -8.434 1.00 84.94 170 TYR A CA 1
ATOM 1247 C C . TYR A 1 170 ? -6.846 14.579 -6.956 1.00 84.94 170 TYR A C 1
ATOM 1249 O O . TYR A 1 170 ? -7.693 14.460 -6.066 1.00 84.94 170 TYR A O 1
ATOM 1257 N N . ARG A 1 171 ? -5.556 14.788 -6.679 1.00 81.56 171 ARG A N 1
ATOM 1258 C CA . ARG A 1 171 ? -5.033 14.912 -5.317 1.00 81.56 171 ARG A CA 1
ATOM 1259 C C . ARG A 1 171 ? -5.633 16.120 -4.601 1.00 81.56 171 ARG A C 1
ATOM 1261 O O . ARG A 1 171 ? -6.057 15.992 -3.457 1.00 81.56 171 ARG A O 1
ATOM 1268 N N . SER A 1 172 ? -5.791 17.243 -5.300 1.00 79.44 172 SER A N 1
ATOM 1269 C CA . SER A 1 172 ? -6.430 18.444 -4.750 1.00 79.44 172 SER A CA 1
ATOM 1270 C C . SER A 1 172 ? -7.897 18.210 -4.360 1.00 79.44 172 SER A C 1
ATOM 1272 O O . SER A 1 172 ? -8.383 18.793 -3.389 1.00 79.44 172 SER A O 1
ATOM 1274 N N . ALA A 1 173 ? -8.605 17.331 -5.077 1.00 81.56 173 ALA A N 1
ATOM 1275 C CA . ALA A 1 173 ? -9.970 16.933 -4.745 1.00 81.56 173 ALA A CA 1
ATOM 1276 C C . ALA A 1 173 ? -10.014 15.959 -3.554 1.00 81.56 173 ALA A C 1
ATOM 1278 O O . ALA A 1 173 ? -10.884 16.086 -2.688 1.00 81.56 173 ALA A O 1
ATOM 1279 N N . GLN A 1 174 ? -9.063 15.021 -3.462 1.00 80.44 174 GLN A N 1
ATOM 1280 C CA . GLN A 1 174 ? -8.951 14.126 -2.303 1.00 80.44 174 GLN A CA 1
ATOM 1281 C C . GLN A 1 174 ? -8.601 14.877 -1.012 1.00 80.44 174 GLN A C 1
ATOM 1283 O O . GLN A 1 174 ? -9.148 14.558 0.048 1.00 80.44 174 GLN A O 1
ATOM 1288 N N . ASP A 1 175 ? -7.762 15.910 -1.094 1.00 82.06 175 ASP A N 1
ATOM 1289 C CA . ASP A 1 175 ? -7.386 16.714 0.069 1.00 82.06 175 ASP A CA 1
ATOM 1290 C C . ASP A 1 175 ? -8.605 17.400 0.704 1.00 82.06 175 ASP A C 1
ATOM 1292 O O . ASP A 1 175 ? -8.685 17.470 1.934 1.00 82.06 175 ASP A O 1
ATOM 1296 N N . ARG A 1 176 ? -9.593 17.825 -0.102 1.00 82.81 176 ARG A N 1
ATOM 1297 C CA . ARG A 1 176 ? -10.863 18.399 0.389 1.00 82.81 176 ARG A CA 1
ATOM 1298 C C . ARG A 1 176 ? -11.682 17.370 1.166 1.00 82.81 176 ARG A C 1
ATOM 1300 O O . ARG A 1 176 ? -12.012 17.620 2.322 1.00 82.81 176 ARG A O 1
ATOM 1307 N N . ARG A 1 177 ? -11.878 16.171 0.602 1.00 84.38 177 ARG A N 1
ATOM 1308 C CA . ARG A 1 177 ? -12.589 15.068 1.282 1.00 84.38 177 ARG A CA 1
ATOM 1309 C C . ARG A 1 177 ? -11.923 14.680 2.599 1.00 84.38 177 ARG A C 1
ATOM 1311 O O . ARG A 1 177 ? -12.600 14.407 3.582 1.00 84.38 177 ARG A O 1
ATOM 1318 N N . SER A 1 178 ? -10.589 14.695 2.646 1.00 78.56 178 SER A N 1
ATOM 1319 C CA . SER A 1 178 ? -9.854 14.387 3.878 1.00 78.56 178 SER A CA 1
ATOM 1320 C C . SER A 1 178 ? -10.122 15.401 4.996 1.00 78.56 178 SER A C 1
ATOM 1322 O O . SER A 1 178 ? -10.109 15.036 6.170 1.00 78.56 178 SER A O 1
ATOM 1324 N N . ARG A 1 179 ? -10.353 16.674 4.647 1.00 86.12 179 ARG A N 1
ATOM 1325 C CA . ARG A 1 179 ? -10.687 17.731 5.611 1.00 86.12 179 ARG A CA 1
ATOM 1326 C C . ARG A 1 179 ? -12.121 17.573 6.096 1.00 86.12 179 ARG A C 1
ATOM 1328 O O . ARG A 1 179 ? -12.332 17.543 7.303 1.00 86.12 179 ARG A O 1
ATOM 1335 N N . GLU A 1 180 ? -13.050 17.356 5.171 1.00 91.06 180 GLU A N 1
ATOM 1336 C CA . GLU A 1 180 ? -14.465 17.119 5.474 1.00 91.06 180 GLU A CA 1
ATOM 1337 C C . GLU A 1 180 ? -14.651 15.918 6.409 1.00 91.06 180 GLU A C 1
ATOM 1339 O O . GLU A 1 180 ? -15.341 16.034 7.418 1.00 91.06 180 GLU A O 1
ATOM 1344 N N . LEU A 1 181 ? -13.961 14.800 6.156 1.00 90.38 181 LEU A N 1
ATOM 1345 C CA . LEU A 1 181 ? -14.017 13.615 7.021 1.00 90.38 181 LEU A CA 1
ATOM 1346 C C . LEU A 1 181 ? -13.508 13.894 8.443 1.00 90.38 181 LEU A C 1
ATOM 1348 O O . LEU A 1 181 ? -14.076 13.386 9.407 1.00 90.38 181 LEU A O 1
ATOM 1352 N N . ARG A 1 182 ? -12.456 14.713 8.604 1.00 89.81 182 ARG A N 1
ATOM 1353 C CA . ARG A 1 182 ? -11.957 15.098 9.940 1.00 89.81 182 ARG A CA 1
ATOM 1354 C C . ARG A 1 182 ? -12.949 15.991 10.675 1.00 89.81 182 ARG A C 1
ATOM 1356 O O . ARG A 1 182 ? -13.083 15.873 11.891 1.00 89.81 182 ARG A O 1
ATOM 1363 N N . GLU A 1 183 ? -13.619 16.886 9.957 1.00 92.88 183 GLU A N 1
ATOM 1364 C CA . GLU A 1 183 ? -14.643 17.760 10.528 1.00 92.88 183 GLU A CA 1
ATOM 1365 C C . GLU A 1 183 ? -15.897 16.980 10.923 1.00 92.88 183 GLU A C 1
ATOM 1367 O O . GLU A 1 183 ? -16.409 17.197 12.020 1.00 92.88 183 GLU A O 1
ATOM 1372 N N . GLN A 1 184 ? -16.345 16.042 10.083 1.00 93.69 184 GLN A N 1
ATOM 1373 C CA . GLN A 1 184 ? -17.443 15.123 10.393 1.00 93.69 184 GLN A CA 1
ATOM 1374 C C . GLN A 1 184 ? -17.115 14.295 11.632 1.00 93.69 184 GLN A C 1
ATOM 1376 O O . GLN A 1 184 ? -17.821 14.400 12.628 1.00 93.69 184 GLN A O 1
ATOM 1381 N N . TYR A 1 185 ? -15.963 13.619 11.644 1.00 92.69 185 TYR A N 1
ATOM 1382 C CA . TYR A 1 185 ? -15.521 12.842 12.801 1.00 92.69 185 TYR A CA 1
ATOM 1383 C C . TYR A 1 185 ? -15.457 13.687 14.082 1.00 92.69 185 TYR A C 1
ATOM 1385 O O . TYR A 1 185 ? -15.856 13.244 15.157 1.00 92.69 185 TYR A O 1
ATOM 1393 N N . ARG A 1 186 ? -14.987 14.940 13.988 1.00 92.50 186 ARG A N 1
ATOM 1394 C CA . ARG A 1 186 ? -14.957 15.856 15.135 1.00 92.50 186 ARG A CA 1
ATOM 1395 C C . ARG A 1 186 ? -16.362 16.194 15.639 1.00 92.50 186 ARG A C 1
ATOM 1397 O O . ARG A 1 186 ? -16.539 16.291 16.851 1.00 92.50 186 ARG A O 1
ATOM 1404 N N . ARG A 1 187 ? -17.331 16.404 14.744 1.00 93.81 187 ARG A N 1
ATOM 1405 C CA . ARG A 1 187 ? -18.732 16.670 15.113 1.00 93.81 187 ARG A CA 1
ATOM 1406 C C . ARG A 1 187 ? -19.374 15.443 15.750 1.00 93.81 187 ARG A C 1
ATOM 1408 O O . ARG A 1 187 ? -19.986 15.589 16.802 1.00 93.81 187 ARG A O 1
ATOM 1415 N N . ASP A 1 188 ? -19.142 14.265 15.184 1.00 93.69 188 ASP A N 1
ATOM 1416 C CA . ASP A 1 188 ? -19.694 13.005 15.686 1.00 93.69 188 ASP A CA 1
ATOM 1417 C C . ASP A 1 188 ? -19.176 12.691 17.097 1.00 93.69 188 ASP A C 1
ATOM 1419 O O . ASP A 1 188 ? -19.957 12.380 17.990 1.00 93.69 188 ASP A O 1
ATOM 1423 N N . VAL A 1 189 ? -17.874 12.879 17.352 1.00 91.19 189 VAL A N 1
ATOM 1424 C CA . VAL A 1 189 ? -17.283 12.690 18.693 1.00 91.19 189 VAL A CA 1
ATOM 1425 C C . VAL A 1 189 ? -17.836 13.688 19.718 1.00 91.19 189 VAL A C 1
ATOM 1427 O O . VAL A 1 189 ? -17.978 13.353 20.895 1.00 91.19 189 VAL A O 1
ATOM 1430 N N . LEU A 1 190 ? -18.122 14.927 19.304 1.00 90.50 190 LEU A N 1
ATOM 1431 C CA . LEU A 1 190 ? -18.725 15.927 20.190 1.00 90.50 190 LEU A CA 1
ATOM 1432 C C . LEU A 1 190 ? -20.191 15.602 20.496 1.00 90.50 190 LEU A C 1
ATOM 1434 O O . LEU A 1 190 ? -20.603 15.777 21.641 1.00 90.50 190 LEU A O 1
ATOM 1438 N N . ALA A 1 191 ? -20.942 15.111 19.509 1.00 92.62 191 ALA A N 1
ATOM 1439 C CA . ALA A 1 191 ? -22.324 14.674 19.684 1.00 92.62 191 ALA A CA 1
ATOM 1440 C C . ALA A 1 191 ? -22.412 13.460 20.621 1.00 92.62 191 ALA A C 1
ATOM 1442 O O . ALA A 1 191 ? -23.107 13.529 21.628 1.00 92.62 191 ALA A O 1
ATOM 1443 N N . ASP A 1 192 ? -21.612 12.417 20.375 1.00 92.19 192 ASP A N 1
ATOM 1444 C CA . ASP A 1 192 ? -21.572 11.210 21.213 1.00 92.19 192 ASP A CA 1
ATOM 1445 C C . ASP A 1 192 ? -21.197 11.538 22.670 1.00 92.19 192 ASP A C 1
ATOM 1447 O O . ASP A 1 192 ? -21.793 11.029 23.622 1.00 92.19 192 AS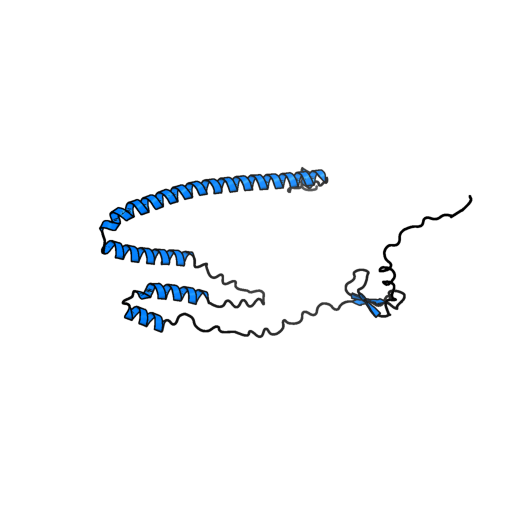P A O 1
ATOM 1451 N N . ARG A 1 193 ? -20.254 12.474 22.869 1.00 86.69 193 ARG A N 1
ATOM 1452 C CA . ARG A 1 193 ? -19.927 12.980 24.209 1.00 86.69 193 ARG A CA 1
ATOM 1453 C C . ARG A 1 193 ? -21.119 13.685 24.864 1.00 86.69 193 ARG A C 1
ATOM 1455 O O . ARG A 1 193 ? -21.370 13.433 26.041 1.00 86.69 193 ARG A O 1
ATOM 1462 N N . ALA A 1 194 ? -21.812 14.565 24.146 1.00 88.38 194 ALA A N 1
ATOM 1463 C CA . ALA A 1 194 ? -22.956 15.297 24.685 1.00 88.38 194 ALA A CA 1
ATOM 1464 C C . ALA A 1 194 ? -24.116 14.350 25.041 1.00 88.38 194 ALA A C 1
ATOM 1466 O O . ALA A 1 194 ? -24.715 14.487 26.109 1.00 88.38 194 ALA A O 1
ATOM 1467 N N . ASP A 1 195 ? -24.377 13.344 24.203 1.00 92.12 195 ASP A N 1
ATOM 1468 C CA . ASP A 1 195 ? -25.391 12.317 24.451 1.00 92.12 195 ASP A CA 1
ATOM 1469 C C . ASP A 1 195 ? -25.043 11.472 25.682 1.00 92.12 195 ASP A C 1
ATOM 1471 O O . ASP A 1 195 ? -25.901 11.212 26.533 1.00 92.12 195 ASP A O 1
ATOM 1475 N N . TYR A 1 196 ? -23.769 11.100 25.831 1.00 87.62 196 TYR A N 1
ATOM 1476 C CA . TYR A 1 196 ? -23.276 10.393 27.011 1.00 87.62 196 TYR A CA 1
ATOM 1477 C C . TYR A 1 196 ? -23.462 11.210 28.302 1.00 87.62 196 TYR A C 1
ATOM 1479 O O . TYR A 1 196 ? -23.924 10.673 29.315 1.00 87.62 196 TYR A O 1
ATOM 1487 N N . GLU A 1 197 ? -23.128 12.502 28.274 1.00 85.44 197 GLU A N 1
ATOM 1488 C CA . GLU A 1 197 ? -23.294 13.421 29.409 1.00 85.44 197 GLU A CA 1
ATOM 1489 C C . GLU A 1 197 ? -24.778 13.619 29.765 1.00 85.44 197 GLU A C 1
ATOM 1491 O O . GLU A 1 197 ? -25.155 13.486 30.934 1.00 85.44 197 GLU A O 1
ATOM 1496 N N . ASN A 1 198 ? -25.641 13.814 28.764 1.00 87.62 198 ASN A 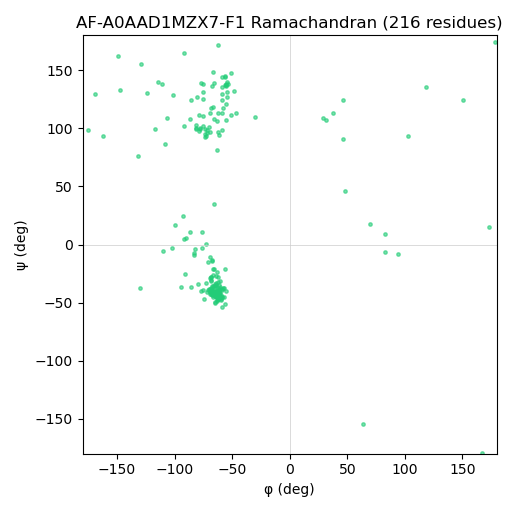N 1
ATOM 1497 C CA . ASN A 1 198 ? -27.090 13.931 28.944 1.00 87.62 198 ASN A CA 1
ATOM 1498 C C . ASN A 1 198 ? -27.700 12.651 29.544 1.00 87.62 198 ASN A C 1
ATOM 1500 O O . ASN A 1 198 ? -28.515 12.707 30.467 1.00 87.62 198 ASN A O 1
ATOM 1504 N N . ALA A 1 199 ? -27.261 11.476 29.085 1.00 89.44 199 ALA A N 1
ATOM 1505 C CA . ALA A 1 199 ? -27.722 10.199 29.620 1.00 89.44 199 ALA A CA 1
ATOM 1506 C C . ALA A 1 199 ? -27.309 9.990 31.090 1.00 89.44 199 ALA A C 1
ATOM 1508 O O . ALA A 1 199 ? -28.052 9.376 31.857 1.00 89.44 199 ALA A O 1
ATOM 1509 N N . LEU A 1 200 ? -26.135 10.482 31.504 1.00 87.38 200 LEU A N 1
ATOM 1510 C CA . LEU A 1 200 ? -25.720 10.460 32.912 1.00 87.38 200 LEU A CA 1
ATOM 1511 C C . LEU A 1 200 ? -26.563 11.405 33.770 1.00 87.38 200 LEU A C 1
ATOM 1513 O O . LEU A 1 200 ? -26.961 11.020 34.871 1.00 87.38 200 LEU A O 1
ATOM 1517 N N . TRP A 1 201 ? -26.875 12.594 33.250 1.00 82.31 201 TRP A N 1
ATOM 1518 C CA . TRP A 1 201 ? -27.738 13.560 33.927 1.00 82.31 201 TRP A CA 1
ATOM 1519 C C . TRP A 1 201 ? -29.138 12.985 34.180 1.00 82.31 201 TRP A C 1
ATOM 1521 O O . TRP A 1 201 ? -29.625 13.026 35.308 1.00 82.31 201 TRP A O 1
ATOM 1531 N N . GLN A 1 202 ? -29.739 12.336 33.175 1.00 90.25 202 GLN A N 1
ATOM 1532 C CA . GLN A 1 202 ? -31.048 11.678 33.311 1.00 90.25 202 GLN A CA 1
ATOM 1533 C C . GLN A 1 202 ? -31.056 10.540 34.344 1.00 90.25 202 GLN A C 1
ATOM 1535 O O . GLN A 1 202 ? -32.091 10.265 34.947 1.00 90.25 202 GLN A O 1
ATOM 1540 N N . ARG A 1 203 ? -29.911 9.883 34.575 1.00 87.31 203 ARG A N 1
ATOM 1541 C CA . ARG A 1 203 ? -29.752 8.837 35.601 1.00 87.31 203 ARG A CA 1
ATOM 1542 C C . ARG A 1 203 ? -29.507 9.389 37.010 1.00 87.31 203 ARG A C 1
ATOM 1544 O O . ARG A 1 203 ? -29.410 8.597 37.944 1.00 87.31 203 ARG A O 1
ATOM 1551 N N . GLY A 1 204 ? -29.380 10.708 37.173 1.00 85.56 204 GLY A N 1
ATOM 1552 C CA . GLY A 1 204 ? -29.041 11.333 38.453 1.00 85.56 204 GLY A CA 1
ATOM 1553 C C . GLY A 1 204 ? -27.599 11.074 38.905 1.00 85.56 204 GLY A C 1
ATOM 1554 O O . GLY A 1 204 ? -27.292 11.240 40.085 1.00 85.56 204 GLY A O 1
ATOM 1555 N N . ASP A 1 205 ? -26.707 10.659 37.995 1.00 84.69 205 ASP A N 1
ATOM 1556 C CA . ASP A 1 205 ? -25.286 10.498 38.310 1.00 84.69 205 ASP A CA 1
ATOM 1557 C C . ASP A 1 205 ? -24.632 11.894 38.392 1.00 84.69 205 ASP A C 1
ATOM 1559 O O . ASP A 1 205 ? -24.708 12.656 37.421 1.00 84.69 205 ASP A O 1
ATOM 1563 N N . PRO A 1 206 ? -23.948 12.253 39.498 1.00 78.88 206 PRO A N 1
ATOM 1564 C CA . PRO A 1 206 ? -23.244 13.534 39.624 1.00 78.88 206 PRO A CA 1
ATOM 1565 C C . PRO A 1 206 ? -22.211 13.787 38.510 1.00 78.88 206 PRO A C 1
ATOM 1567 O O . PRO A 1 206 ? -21.869 14.939 38.233 1.00 78.88 206 PRO A O 1
ATOM 1570 N N . ARG A 1 207 ? -21.734 12.746 37.816 1.00 77.12 207 ARG A N 1
ATOM 1571 C CA . ARG A 1 207 ? -20.857 12.878 36.639 1.00 77.12 207 ARG A CA 1
ATOM 1572 C C . ARG A 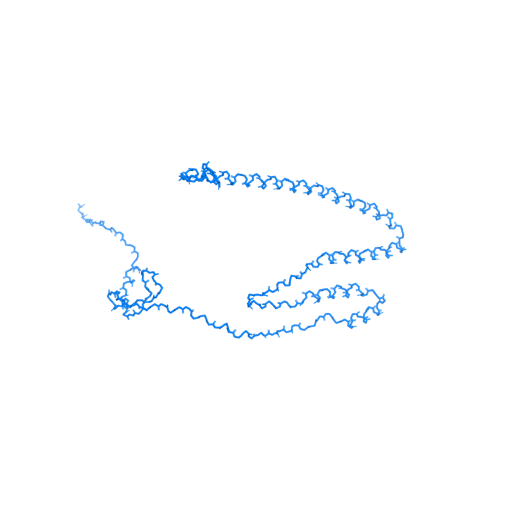1 207 ? -21.535 13.526 35.429 1.00 77.12 207 ARG A C 1
ATOM 1574 O O . ARG A 1 207 ? -20.825 14.044 34.573 1.00 77.12 207 ARG A O 1
ATOM 1581 N N . GLY A 1 208 ? -22.866 13.517 35.346 1.00 78.38 208 GLY A N 1
ATOM 1582 C CA . GLY A 1 208 ? -23.608 14.219 34.292 1.00 78.38 208 GLY A CA 1
ATOM 1583 C C . GLY A 1 208 ? -23.540 15.744 34.422 1.00 78.38 208 GLY A C 1
ATOM 1584 O O . GLY A 1 208 ? -23.564 16.442 33.417 1.00 78.38 208 GLY A O 1
ATOM 1585 N N . THR A 1 209 ? -23.395 16.265 35.647 1.00 74.69 209 THR A N 1
ATOM 1586 C CA . THR A 1 209 ? -23.373 17.714 35.930 1.00 74.69 209 THR A CA 1
ATOM 1587 C C . THR A 1 209 ? -21.955 18.286 35.987 1.00 74.69 209 THR A C 1
ATOM 1589 O O . THR A 1 209 ? -21.728 19.412 35.555 1.00 74.69 209 THR A O 1
ATOM 1592 N N . TYR A 1 210 ? -20.991 17.520 36.513 1.00 76.19 210 TYR A N 1
ATOM 1593 C CA . TYR A 1 210 ? -19.593 17.960 36.676 1.00 76.19 210 TYR A CA 1
ATOM 1594 C C . TYR A 1 210 ? -18.636 17.386 35.612 1.00 76.19 210 TYR A C 1
ATOM 1596 O O . TYR A 1 210 ? -17.445 17.700 35.592 1.00 76.19 210 TYR A O 1
ATOM 160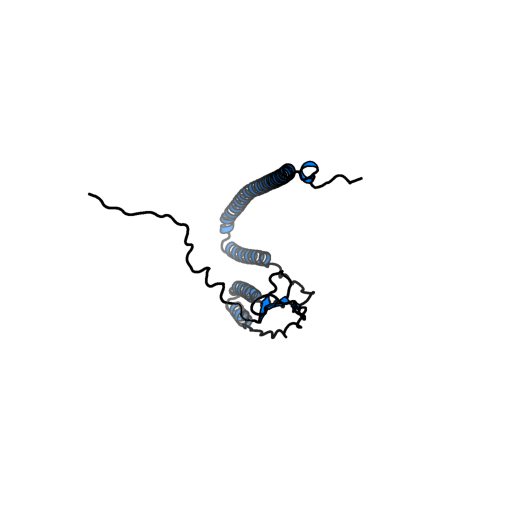4 N N . GLY A 1 211 ? -19.130 16.534 34.709 1.00 76.69 211 GLY A N 1
ATOM 1605 C CA . GLY A 1 211 ? -18.311 15.862 33.702 1.00 76.69 211 GLY A CA 1
ATOM 1606 C C . GLY A 1 211 ? -17.269 14.912 34.311 1.00 76.69 211 GLY A C 1
ATOM 1607 O O . GLY A 1 211 ? -17.420 14.394 35.419 1.00 76.69 211 GLY A O 1
ATOM 1608 N N . ARG A 1 212 ? -16.169 14.666 33.580 1.00 69.38 212 ARG A N 1
ATOM 1609 C CA . ARG A 1 212 ? -15.065 13.793 34.048 1.00 69.38 212 ARG A CA 1
ATOM 1610 C C . ARG A 1 212 ? -14.254 14.377 35.209 1.00 69.38 212 ARG A C 1
ATOM 1612 O O . ARG A 1 212 ? -13.456 13.649 35.794 1.00 69.38 212 ARG A O 1
ATOM 1619 N N . TYR A 1 213 ? -14.444 15.650 35.542 1.00 69.69 213 TYR A N 1
ATOM 1620 C CA . TYR A 1 213 ? -13.731 16.328 36.619 1.00 69.69 213 TYR A CA 1
ATOM 1621 C C . TYR A 1 213 ? -14.682 16.563 37.791 1.00 69.69 213 TYR A C 1
ATOM 1623 O O . TYR A 1 213 ? -15.312 17.609 37.909 1.00 69.69 213 TYR A O 1
ATOM 1631 N N . MET A 1 214 ? -14.795 15.559 38.662 1.00 69.31 214 MET A N 1
ATOM 1632 C CA . MET A 1 214 ? -15.556 15.697 39.901 1.00 69.31 214 MET A CA 1
ATOM 1633 C C . MET A 1 214 ? -14.851 16.697 40.839 1.00 69.31 214 MET A C 1
ATOM 1635 O O . MET A 1 214 ? -13.630 16.603 40.992 1.00 69.31 214 MET A O 1
ATOM 1639 N N . PRO A 1 215 ? -15.579 17.622 41.492 1.00 77.00 215 PRO A N 1
ATOM 1640 C CA . PRO A 1 215 ? -14.990 18.476 42.518 1.00 77.00 215 PRO A CA 1
ATOM 1641 C C . PRO A 1 215 ? -14.403 17.637 43.674 1.00 77.00 215 PRO A C 1
ATOM 1643 O O . PRO A 1 215 ? -14.985 16.603 44.027 1.00 77.00 215 PRO A O 1
ATOM 1646 N N . PRO A 1 216 ? -13.269 18.052 44.276 1.00 77.25 216 PRO A N 1
ATOM 1647 C CA . PRO A 1 216 ? -12.710 17.390 45.452 1.00 77.25 216 PRO A CA 1
ATOM 1648 C C . PRO A 1 216 ? -13.764 17.309 46.560 1.00 77.25 216 PRO A C 1
ATOM 1650 O O . PRO A 1 216 ? -14.420 18.306 46.862 1.00 77.25 216 PRO A O 1
ATOM 1653 N N . ARG A 1 217 ? -13.949 16.123 47.151 1.00 74.12 217 ARG A N 1
ATOM 1654 C CA . ARG A 1 217 ? -14.795 15.985 48.340 1.00 74.12 217 ARG A CA 1
ATOM 1655 C C . ARG A 1 217 ? -13.978 16.460 49.543 1.00 74.12 217 ARG A C 1
ATOM 1657 O O . ARG A 1 217 ? -12.974 15.826 49.859 1.00 74.12 217 ARG A O 1
ATOM 1664 N N . TYR A 1 218 ? -14.381 17.586 50.123 1.00 63.22 218 TYR A N 1
ATOM 1665 C CA . TYR A 1 218 ? -13.901 18.071 51.418 1.00 63.22 218 TYR A CA 1
ATOM 1666 C C . TYR A 1 218 ? -14.687 17.418 52.553 1.00 63.22 218 TYR A C 1
ATOM 1668 O O . TYR A 1 218 ? -15.881 17.105 52.323 1.00 63.22 218 TYR A O 1
#